Protein AF-A0A7I8W690-F1 (afdb_monomer)

Radius of gyration: 52.44 Å; Cα contacts (8 Å, |Δi|>4): 3; chains: 1; bounding box: 117×122×126 Å

pLDDT: mean 79.35, std 20.1, range [36.53, 98.38]

InterPro domains:
  IPR039889 Coiled-coil domain-containing protein 33 [PTHR21623] (64-320)

Solvent-accessible surface area (backbone atoms only — not comparable to full-atom values): 20028 Å² total; per-residue (Å²): 141,83,82,82,80,75,78,83,88,72,70,77,77,71,80,71,77,65,99,57,100,86,65,81,78,62,90,67,54,62,67,75,75,44,75,91,53,61,80,76,78,59,75,86,74,80,82,81,76,84,90,85,79,81,87,78,84,89,80,100,80,77,98,62,81,50,71,65,60,55,50,51,51,51,48,52,52,53,49,52,48,50,51,53,50,51,52,52,50,51,52,51,50,52,51,51,51,50,51,48,49,53,51,50,50,53,51,50,54,49,51,52,52,50,50,50,55,48,52,57,48,50,70,65,66,56,62,84,78,63,59,82,78,54,51,73,66,60,54,51,52,52,51,52,51,51,51,51,49,53,52,51,53,52,51,51,52,50,52,53,50,49,51,51,52,50,52,51,50,53,50,49,55,51,50,53,52,52,52,50,52,51,52,52,49,54,49,50,52,53,51,50,53,53,52,51,52,51,53,51,52,50,55,50,51,52,50,52,52,52,48,48,58,52,48,51,55,50,49,56,51,49,52,55,50,50,55,56,42,72,77,54,74,82,88,80,72,72,61,55,64,54,47,51,54,51,49,53,52,50,51,53,51,50,54,50,50,51,50,52,53,50,54,50,51,52,53,53,47,56,50,49,54,51,51,51,54,51,47,55,50,50,55,50,49,52,53,51,52,55,50,48,55,52,51,52,53,48,50,54,50,51,52,52,51,52,50,51,51,52,51,51,51,51,49,53,51,51,51,51,54,49,53,58,71,68,49,77,84,81,70,87,73,87,76,86,87,134

Sequence (338 aa):
MATMYYPPYRPQSEQLLNDNDDQLPSQDALEKVLPEYSYIFVDPIPRIKPPGSLLKDANPQANSSDPSDQVVLQYQLGELQRYREAVHRMANDIIALRQHITELQSVNSGLKLQLAQFKDASRLIHDSADLDGLTKEEMVERYAAIKRKVVSQSADMETYRENIRQLKNLLIDKDEDIQKLSRDTLNKDSQMRVLAKLRETQAKSERYKNAIEQQEKVIEKLEKVLQKSSTSKISSEKGNERYEALQAENQRLKDQLHNYQKDDKERGKNQKESDEERLRMYEKIDFYEERIKSLESQIITSAKDWGREKTEMNLKIQELKRKSKIRPVFSPHHRFEK

Secondary structure (DSSP, 8-state):
-----PPP---GGGGG--S-TT-PPPTTHHHHH-GGGTTSS-------PPS---------------HHHHHHHHHHHHHHHHHHHHHHHHHHHHHHHHHHHHHHHHHHHHHHHHHHHHHHHHHH---TTTTTT--HHHHHHHHHHHHHHHHHHHHHHHHHHHHHHHHHHHHHHHHHHHHHHHHHHHHHHHHHHHHHHHHHHHHHHHHHHHHHHHHHHHHHHHHHHHHHHHSS----SHHHHHHHHHHHHHHHHHHHHHHHHHHHHHHHHHHHHHHHHHHHHHHHHHHHHHHHHHHHHHHHHHHHHHHHHHHHHHHHHHHHHHHHHHS-----------

Structure (mmCIF, N/CA/C/O backbone):
data_AF-A0A7I8W690-F1
#
_entry.id   AF-A0A7I8W690-F1
#
loop_
_atom_site.group_PDB
_atom_site.id
_atom_site.type_symbol
_atom_site.label_atom_id
_atom_site.label_alt_id
_atom_site.label_comp_id
_atom_site.label_asym_id
_atom_site.label_entity_id
_atom_site.label_seq_id
_atom_site.pdbx_PDB_ins_code
_atom_site.Cartn_x
_atom_site.Cartn_y
_atom_site.Cartn_z
_atom_site.occupancy
_atom_site.B_iso_or_equiv
_atom_site.auth_seq_id
_atom_site.auth_comp_id
_atom_site.auth_asym_id
_atom_site.auth_atom_id
_atom_site.pdbx_PDB_model_num
ATOM 1 N N . MET A 1 1 ? 41.109 -75.802 -35.726 1.00 46.12 1 MET A N 1
ATOM 2 C CA . MET A 1 1 ? 40.522 -74.699 -34.940 1.00 46.12 1 MET A CA 1
ATOM 3 C C . MET A 1 1 ? 40.193 -73.577 -35.905 1.00 46.12 1 MET A C 1
ATOM 5 O O . MET A 1 1 ? 41.113 -72.958 -36.415 1.00 46.12 1 MET A O 1
ATOM 9 N N . ALA A 1 2 ? 38.915 -73.403 -36.238 1.00 42.72 2 ALA A N 1
ATOM 10 C CA . ALA A 1 2 ? 38.448 -72.329 -37.109 1.00 42.72 2 ALA A CA 1
ATOM 11 C C . ALA A 1 2 ? 37.678 -71.334 -36.237 1.00 42.72 2 ALA A C 1
ATOM 13 O O . ALA A 1 2 ? 36.619 -71.654 -35.701 1.00 42.72 2 ALA A O 1
ATOM 14 N N . THR A 1 3 ? 38.273 -70.169 -36.018 1.00 45.28 3 THR A N 1
ATOM 15 C CA . THR A 1 3 ? 37.677 -69.041 -35.309 1.00 45.28 3 THR A CA 1
ATOM 16 C C . THR A 1 3 ? 36.590 -68.431 -36.192 1.00 45.28 3 THR A C 1
ATOM 18 O O . THR A 1 3 ? 36.881 -67.870 -37.246 1.00 45.28 3 THR A O 1
ATOM 21 N N . MET A 1 4 ? 35.323 -68.564 -35.783 1.00 43.34 4 MET A N 1
ATOM 22 C CA . MET A 1 4 ? 34.218 -67.842 -36.414 1.00 43.34 4 MET A CA 1
ATOM 23 C C . MET A 1 4 ? 34.372 -66.348 -36.128 1.00 43.34 4 MET A C 1
ATOM 25 O O . MET A 1 4 ? 34.117 -65.881 -35.019 1.00 43.34 4 MET A O 1
ATOM 29 N N . TYR A 1 5 ? 34.814 -65.612 -37.144 1.00 44.72 5 TYR A N 1
ATOM 30 C CA . TYR A 1 5 ? 34.728 -64.160 -37.203 1.00 44.72 5 TYR A CA 1
ATOM 31 C C . TYR A 1 5 ? 33.245 -63.777 -37.297 1.00 44.72 5 TYR A C 1
ATOM 33 O O . TYR A 1 5 ? 32.625 -63.949 -38.346 1.00 44.72 5 TYR A O 1
ATOM 41 N N . TYR A 1 6 ? 32.662 -63.282 -36.206 1.00 48.81 6 TYR A N 1
ATOM 42 C CA . TYR A 1 6 ? 31.374 -62.596 -36.276 1.00 48.81 6 TYR A CA 1
ATOM 43 C C . TYR A 1 6 ? 31.599 -61.172 -36.807 1.00 48.81 6 TYR A C 1
ATOM 45 O O . TYR A 1 6 ? 32.460 -60.463 -36.276 1.00 48.81 6 TYR A O 1
ATOM 53 N N . PRO A 1 7 ? 30.860 -60.730 -37.839 1.00 55.00 7 PRO A N 1
ATOM 54 C CA . PRO A 1 7 ? 30.895 -59.341 -38.269 1.00 55.00 7 PRO A CA 1
ATOM 55 C C . PRO A 1 7 ? 30.237 -58.451 -37.198 1.00 55.00 7 PRO A C 1
ATOM 57 O O . PRO A 1 7 ? 29.285 -58.886 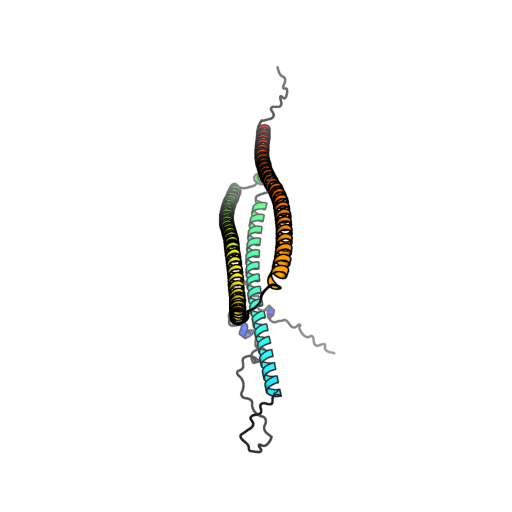-36.543 1.00 55.00 7 PRO A O 1
ATOM 60 N N . PRO A 1 8 ? 30.727 -57.217 -36.988 1.00 46.34 8 PRO A N 1
ATOM 61 C CA . PRO A 1 8 ? 30.177 -56.325 -35.976 1.00 46.34 8 PRO A CA 1
ATOM 62 C C . PRO A 1 8 ? 28.728 -55.952 -36.309 1.00 46.34 8 PRO A C 1
ATOM 64 O O . PRO A 1 8 ? 28.399 -55.607 -37.445 1.00 46.34 8 PRO A O 1
ATOM 67 N N . TYR A 1 9 ? 27.866 -56.021 -35.295 1.00 47.91 9 TYR A N 1
ATOM 68 C CA . TYR A 1 9 ? 26.460 -55.638 -35.376 1.00 47.91 9 TYR A CA 1
ATOM 69 C C . TYR A 1 9 ? 26.363 -54.130 -35.642 1.00 47.91 9 TYR A C 1
ATOM 71 O O . TYR A 1 9 ? 26.687 -53.317 -34.776 1.00 47.91 9 TYR A O 1
ATOM 79 N N . ARG A 1 10 ? 25.954 -53.753 -36.857 1.00 46.97 10 ARG A N 1
ATOM 80 C CA . ARG A 1 10 ? 25.685 -52.361 -37.233 1.00 46.97 10 ARG A CA 1
ATOM 81 C C . ARG A 1 10 ? 24.224 -52.050 -36.893 1.00 46.97 10 ARG A C 1
ATOM 83 O O . ARG A 1 10 ? 23.345 -52.682 -37.479 1.00 46.97 10 ARG A O 1
ATOM 90 N N . PRO A 1 11 ? 23.927 -51.123 -35.968 1.00 44.59 11 PRO A N 1
ATOM 91 C CA . PRO A 1 11 ? 22.548 -50.727 -35.723 1.00 44.59 11 PRO A CA 1
ATOM 92 C C . PRO A 1 11 ? 21.984 -50.077 -36.994 1.00 44.59 11 PRO A C 1
ATOM 94 O O . PRO A 1 11 ? 22.614 -49.207 -37.595 1.00 44.59 11 PRO A O 1
ATOM 97 N N . GLN A 1 12 ? 20.792 -50.502 -37.420 1.00 45.53 12 GLN A N 1
ATOM 98 C CA . GLN A 1 12 ? 20.108 -49.993 -38.621 1.00 45.53 12 GLN A CA 1
ATOM 99 C C . GLN A 1 12 ? 19.759 -48.492 -38.548 1.00 45.53 12 GLN A C 1
ATOM 101 O O . GLN A 1 12 ? 19.274 -47.923 -39.522 1.00 45.53 12 GLN A O 1
ATOM 106 N N . SER A 1 13 ? 20.051 -47.820 -37.431 1.00 45.81 13 SER A N 1
ATOM 107 C CA . SER A 1 13 ? 19.867 -46.380 -37.254 1.00 45.81 13 SER A CA 1
ATOM 108 C C . SER A 1 13 ? 20.763 -45.516 -38.150 1.00 45.81 13 SER A C 1
ATOM 110 O O . SER A 1 13 ? 20.481 -44.334 -38.304 1.00 45.81 13 SER A O 1
ATOM 112 N N . GLU A 1 14 ? 21.818 -46.065 -38.764 1.00 43.78 14 GLU A N 1
ATOM 113 C CA . GLU A 1 14 ? 22.689 -45.301 -39.676 1.00 43.78 14 GLU A CA 1
ATOM 114 C C . GLU A 1 14 ? 22.144 -45.151 -41.107 1.00 43.78 14 GLU A C 1
ATOM 116 O O . GLU A 1 14 ? 22.708 -44.391 -41.887 1.00 43.78 14 GLU A O 1
ATOM 121 N N . GLN A 1 15 ? 21.054 -45.830 -41.482 1.00 46.22 15 GLN A N 1
ATOM 122 C CA . GLN A 1 15 ? 20.498 -45.729 -42.844 1.00 46.22 15 GLN A CA 1
ATOM 123 C C . GLN A 1 15 ? 19.447 -44.620 -43.022 1.00 46.22 15 GLN A C 1
ATOM 125 O O . GLN A 1 15 ? 18.852 -44.518 -44.091 1.00 46.22 15 GLN A O 1
ATOM 130 N N . LEU A 1 16 ? 19.224 -43.776 -42.009 1.00 48.97 16 LEU A N 1
ATOM 131 C CA . LEU A 1 16 ? 18.257 -42.670 -42.072 1.00 48.97 16 LEU A CA 1
ATOM 132 C C . LEU A 1 16 ? 18.888 -41.276 -41.928 1.00 48.97 16 LEU A C 1
ATOM 134 O O . LEU A 1 16 ? 18.161 -40.309 -41.721 1.00 48.97 16 LEU A O 1
ATOM 138 N N . LEU A 1 17 ? 20.209 -41.142 -42.092 1.00 49.50 17 LEU A N 1
ATOM 139 C CA . LEU A 1 17 ? 20.801 -39.845 -42.434 1.00 49.50 17 LEU A CA 1
ATOM 140 C C . LEU A 1 17 ? 20.741 -39.679 -43.956 1.00 49.50 17 LEU A C 1
ATOM 142 O O . LEU A 1 17 ? 21.686 -39.986 -44.676 1.00 49.50 17 LEU A O 1
ATOM 146 N N . ASN A 1 18 ? 19.579 -39.250 -44.443 1.00 46.66 18 ASN A N 1
ATOM 147 C CA . ASN A 1 18 ? 19.501 -38.579 -45.733 1.00 46.66 18 ASN A CA 1
ATOM 148 C C . ASN A 1 18 ? 19.818 -37.101 -45.486 1.00 46.66 18 ASN A C 1
ATOM 150 O O . ASN A 1 18 ? 19.196 -36.490 -44.620 1.00 46.66 18 ASN A O 1
ATOM 154 N N . ASP A 1 19 ? 20.752 -36.554 -46.262 1.00 48.56 19 ASP A N 1
ATOM 155 C CA . ASP A 1 19 ? 21.320 -35.197 -46.181 1.00 48.56 19 ASP A CA 1
ATOM 156 C C . ASP A 1 19 ? 20.328 -34.050 -46.507 1.00 48.56 19 ASP A C 1
ATOM 158 O O . ASP A 1 19 ? 20.661 -33.108 -47.220 1.00 48.56 19 ASP A O 1
ATOM 162 N N . ASN A 1 20 ? 19.088 -34.103 -46.016 1.00 50.00 20 ASN A N 1
ATOM 163 C CA . ASN A 1 20 ? 18.110 -33.025 -46.161 1.00 50.00 20 ASN A CA 1
ATOM 164 C C . ASN A 1 20 ? 17.420 -32.767 -44.813 1.00 50.00 20 ASN A C 1
ATOM 166 O O . ASN A 1 20 ? 16.394 -33.370 -44.504 1.00 50.00 20 ASN A O 1
ATOM 170 N N . ASP A 1 21 ? 17.983 -31.845 -44.033 1.00 52.09 21 ASP A N 1
ATOM 171 C CA . ASP A 1 21 ? 17.584 -31.505 -42.656 1.00 52.09 21 ASP A CA 1
ATOM 172 C C . ASP A 1 21 ? 16.202 -30.814 -42.507 1.00 52.09 21 ASP A C 1
ATOM 174 O O . ASP A 1 21 ? 15.837 -30.415 -41.404 1.00 52.09 21 ASP A O 1
ATOM 178 N N . ASP A 1 22 ? 15.396 -30.700 -43.572 1.00 55.25 22 ASP A N 1
ATOM 179 C CA . ASP A 1 22 ? 14.152 -29.903 -43.580 1.00 55.25 22 ASP A CA 1
ATOM 180 C C . ASP A 1 22 ? 12.849 -30.700 -43.810 1.00 55.25 22 ASP A C 1
ATOM 182 O O . ASP A 1 22 ? 11.792 -30.109 -44.047 1.00 55.25 22 ASP A O 1
ATOM 186 N N . GLN A 1 23 ? 12.854 -32.035 -43.714 1.00 61.03 23 GLN A N 1
ATOM 187 C CA . GLN A 1 23 ? 11.607 -32.817 -43.777 1.00 61.03 23 GLN A CA 1
ATOM 188 C C . GLN A 1 23 ? 11.441 -33.774 -42.593 1.00 61.03 23 GLN A C 1
ATOM 190 O O . GLN A 1 23 ? 12.244 -34.675 -42.364 1.00 61.03 23 GLN A O 1
ATOM 195 N N . LEU A 1 24 ? 10.339 -33.586 -41.855 1.00 58.56 24 LEU A N 1
ATOM 196 C CA . LEU A 1 24 ? 9.857 -34.536 -40.853 1.00 58.56 24 LEU A CA 1
ATOM 197 C C . LEU A 1 24 ? 9.620 -35.911 -41.511 1.00 58.56 24 LEU A C 1
ATOM 199 O O . LEU A 1 24 ? 9.109 -35.961 -42.634 1.00 58.56 24 LEU A O 1
ATOM 203 N N . PRO A 1 25 ? 9.929 -37.028 -40.826 1.00 59.12 25 PRO A N 1
ATOM 204 C CA . PRO A 1 25 ? 9.616 -38.362 -41.326 1.00 59.12 25 PRO A CA 1
ATOM 205 C C . PRO A 1 25 ? 8.122 -38.492 -41.656 1.00 59.12 25 PRO A C 1
ATOM 207 O O . PRO A 1 25 ? 7.276 -37.962 -40.932 1.00 59.12 25 PRO A O 1
ATOM 210 N N . SER A 1 26 ? 7.794 -39.219 -42.731 1.00 68.00 26 SER A N 1
ATOM 211 C CA . SER A 1 26 ? 6.406 -39.554 -43.086 1.00 68.00 26 SER A CA 1
ATOM 212 C C . SER A 1 26 ? 5.662 -40.143 -41.878 1.00 68.00 26 SER A C 1
ATOM 214 O O . SER A 1 26 ? 6.262 -40.878 -41.094 1.00 68.00 26 SER A O 1
ATOM 216 N N . GLN A 1 27 ? 4.356 -39.868 -41.738 1.00 56.50 27 GLN A N 1
ATOM 217 C CA . GLN A 1 27 ? 3.514 -40.393 -40.643 1.00 56.50 27 GLN A CA 1
ATOM 218 C C . GLN A 1 27 ? 3.551 -41.933 -40.533 1.00 56.50 27 GLN A C 1
ATOM 220 O O . GLN A 1 27 ? 3.283 -42.482 -39.470 1.00 56.50 27 GLN A O 1
ATOM 225 N N . ASP A 1 28 ? 3.964 -42.601 -41.608 1.00 58.75 28 ASP A N 1
ATOM 226 C CA . ASP A 1 28 ? 4.115 -44.051 -41.749 1.00 58.75 28 ASP A CA 1
ATOM 227 C C . ASP A 1 28 ? 5.477 -44.602 -41.252 1.00 58.75 28 ASP A C 1
ATOM 229 O O . ASP A 1 28 ? 5.728 -45.805 -41.219 1.00 58.75 28 ASP A O 1
ATOM 233 N N . ALA A 1 29 ? 6.415 -43.729 -40.861 1.00 62.84 29 ALA A N 1
ATOM 234 C CA . ALA A 1 29 ? 7.756 -44.135 -40.425 1.00 62.84 29 ALA A CA 1
ATOM 235 C C . ALA A 1 29 ? 7.755 -44.842 -39.057 1.00 62.84 29 ALA A C 1
ATOM 237 O O . ALA A 1 29 ? 8.626 -45.668 -38.792 1.00 62.84 29 ALA A O 1
ATOM 238 N N . LEU A 1 30 ? 6.764 -44.557 -38.206 1.00 55.41 30 LEU A N 1
ATOM 239 C CA . LE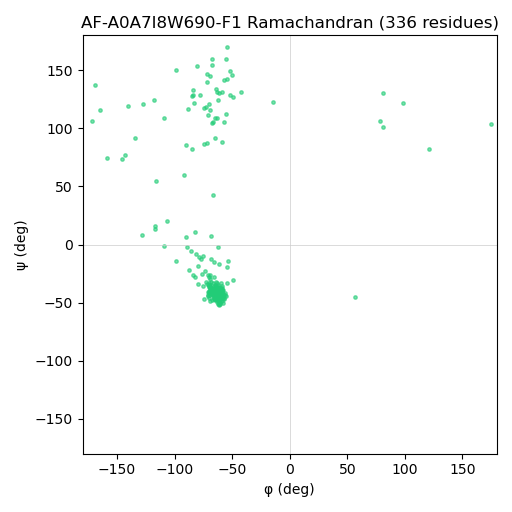U A 1 30 ? 6.588 -45.205 -36.901 1.00 55.41 30 LEU A CA 1
ATOM 240 C C . LEU A 1 30 ? 6.183 -46.681 -37.026 1.00 55.41 30 LEU A C 1
ATOM 242 O O . LEU A 1 30 ? 6.604 -47.493 -36.204 1.00 55.41 30 LEU A O 1
ATOM 246 N N . GLU A 1 31 ? 5.433 -47.044 -38.070 1.00 57.75 31 GLU A N 1
ATOM 247 C CA . GLU A 1 31 ? 4.967 -48.420 -38.285 1.00 57.75 31 GLU A CA 1
ATOM 248 C C . GLU A 1 31 ? 6.127 -49.364 -38.653 1.00 57.75 31 GLU A C 1
ATOM 250 O O . GLU A 1 31 ? 6.148 -50.531 -38.267 1.00 57.75 31 GLU A O 1
ATOM 255 N N . LYS A 1 32 ? 7.171 -48.833 -39.304 1.00 59.91 32 LYS A N 1
ATOM 256 C CA . LYS A 1 32 ? 8.364 -49.597 -39.715 1.00 59.91 32 LYS A CA 1
ATOM 257 C C . LYS A 1 32 ? 9.373 -49.836 -38.590 1.00 59.91 32 LYS A C 1
ATOM 259 O O . LYS A 1 32 ? 10.214 -50.721 -38.719 1.00 59.91 32 LYS A O 1
ATOM 264 N N . VAL A 1 33 ? 9.305 -49.066 -37.502 1.00 58.59 33 VAL A N 1
ATOM 265 C CA . VAL A 1 33 ? 10.259 -49.143 -36.376 1.00 58.59 33 VAL A CA 1
ATOM 266 C C . VAL A 1 33 ? 9.707 -49.974 -35.211 1.00 58.59 33 VAL A C 1
ATOM 268 O O . VAL A 1 33 ? 10.471 -50.413 -34.355 1.00 58.59 33 VAL A O 1
ATOM 271 N N . LEU A 1 34 ? 8.402 -50.267 -35.194 1.00 58.44 34 LEU A N 1
ATOM 272 C CA . LEU A 1 34 ? 7.744 -50.998 -34.105 1.00 58.44 34 LEU A CA 1
ATOM 273 C C . LEU A 1 34 ? 7.139 -52.365 -34.509 1.00 58.44 34 LEU A C 1
ATOM 275 O O . LEU A 1 34 ? 5.980 -52.625 -34.183 1.00 58.44 34 LEU A O 1
ATOM 279 N N . PRO A 1 35 ? 7.892 -53.312 -35.113 1.00 56.78 35 PRO A N 1
ATOM 280 C CA . PRO A 1 35 ? 7.444 -54.709 -35.169 1.00 56.78 35 PRO A CA 1
ATOM 281 C C . PRO A 1 35 ? 7.231 -55.300 -33.762 1.00 56.78 35 PRO A C 1
ATOM 283 O O . PRO A 1 35 ? 6.285 -56.056 -33.529 1.00 56.78 35 PRO A O 1
ATOM 286 N N . GLU A 1 36 ? 8.070 -54.894 -32.801 1.00 51.41 36 GLU A N 1
ATOM 287 C CA . GLU A 1 36 ? 8.116 -55.441 -31.440 1.00 51.41 36 GLU A CA 1
ATOM 288 C C . GLU A 1 36 ? 7.075 -54.860 -30.472 1.00 51.41 36 GLU A C 1
ATOM 290 O O . GLU A 1 36 ? 7.174 -55.102 -29.286 1.00 51.41 36 GLU A O 1
ATOM 295 N N . TYR A 1 37 ? 6.073 -54.099 -30.915 1.00 50.97 37 TYR A N 1
ATOM 296 C CA . TYR A 1 37 ? 5.013 -53.595 -30.015 1.00 50.97 37 TYR A CA 1
ATOM 297 C C . TYR A 1 37 ? 3.594 -53.901 -30.514 1.00 50.97 37 TYR A C 1
ATOM 299 O O . TYR A 1 37 ? 2.601 -53.493 -29.907 1.00 50.97 37 TYR A O 1
ATOM 307 N N . SER A 1 38 ? 3.491 -54.702 -31.576 1.00 51.91 38 SER A N 1
ATOM 308 C CA . SER A 1 38 ? 2.232 -55.173 -32.167 1.00 51.91 38 SER A CA 1
ATOM 309 C C . SER A 1 38 ? 1.370 -56.018 -31.214 1.00 51.91 38 SER A C 1
ATOM 311 O O . SER A 1 38 ? 0.168 -56.140 -31.427 1.00 51.91 38 SER A O 1
ATOM 313 N N . TYR A 1 39 ? 1.933 -56.536 -30.119 1.00 55.88 39 TYR A N 1
ATOM 314 C CA . TYR A 1 39 ? 1.200 -57.276 -29.085 1.00 55.88 39 TYR A CA 1
ATOM 315 C C . TYR A 1 39 ? 0.416 -56.393 -28.098 1.00 55.88 39 TYR A C 1
ATOM 317 O O . TYR A 1 39 ? -0.381 -56.922 -27.327 1.00 55.88 39 TYR A O 1
ATOM 325 N N . ILE A 1 40 ? 0.621 -55.069 -28.090 1.00 53.25 40 ILE A N 1
ATOM 326 C CA . ILE A 1 40 ? -0.062 -54.159 -27.147 1.00 53.25 40 ILE A CA 1
ATOM 327 C C . ILE A 1 40 ? -1.455 -53.746 -27.649 1.00 53.25 40 ILE A C 1
ATOM 329 O O . ILE A 1 40 ? -2.335 -53.457 -26.843 1.00 53.25 40 ILE A O 1
ATOM 333 N N . PHE A 1 41 ? -1.679 -53.762 -28.966 1.00 48.72 41 PHE A N 1
ATOM 334 C CA . PHE A 1 41 ? -2.921 -53.291 -29.596 1.00 48.72 41 PHE A CA 1
ATOM 335 C C . PHE A 1 41 ? -3.820 -54.420 -30.120 1.00 48.72 41 PHE A C 1
ATOM 337 O O . PHE A 1 41 ? -4.680 -54.186 -30.965 1.00 48.72 41 PHE A O 1
ATOM 344 N N . VAL A 1 42 ? -3.639 -55.647 -29.628 1.00 44.38 42 VAL A N 1
ATOM 345 C CA . VAL A 1 42 ? -4.530 -56.766 -29.958 1.00 44.38 42 VAL A CA 1
ATOM 346 C C . VAL A 1 42 ? -5.751 -56.712 -29.040 1.00 44.38 42 VAL A C 1
ATOM 348 O O . VAL A 1 42 ? -5.614 -56.761 -27.816 1.00 44.38 42 VAL A O 1
ATOM 351 N N . ASP A 1 43 ? -6.944 -56.622 -29.631 1.00 42.09 43 ASP A N 1
ATOM 352 C CA . ASP A 1 43 ? -8.219 -56.746 -28.920 1.00 42.09 43 ASP A CA 1
ATOM 353 C C . ASP A 1 43 ? -8.262 -58.029 -28.060 1.00 42.09 43 ASP A C 1
ATOM 355 O O . ASP A 1 43 ? -7.648 -59.040 -28.423 1.00 42.09 43 ASP A O 1
ATOM 359 N N . PRO A 1 44 ? -8.987 -58.050 -26.922 1.00 43.22 44 PRO A N 1
ATOM 360 C CA . PRO A 1 44 ? -8.935 -59.172 -25.993 1.00 43.22 44 PRO A CA 1
ATOM 361 C C . PRO A 1 44 ? -9.460 -60.454 -26.650 1.00 43.22 44 PRO A C 1
ATOM 363 O O . PRO A 1 44 ? -10.662 -60.623 -26.859 1.00 43.22 44 PRO A O 1
ATOM 366 N N . ILE A 1 45 ? -8.556 -61.390 -26.939 1.00 41.69 45 ILE A N 1
ATOM 367 C CA . ILE A 1 45 ? -8.897 -62.736 -27.407 1.00 41.69 45 ILE A CA 1
ATOM 368 C C . ILE A 1 45 ? -9.778 -63.415 -26.336 1.00 41.69 45 ILE A C 1
ATOM 370 O O . ILE A 1 45 ? -9.418 -63.408 -25.151 1.00 41.69 45 ILE A O 1
ATOM 374 N N . PRO A 1 46 ? -10.923 -64.027 -26.697 1.00 43.94 46 PRO A N 1
ATOM 375 C CA . PRO A 1 46 ? -11.756 -64.744 -25.741 1.00 43.94 46 PRO A CA 1
ATOM 376 C C . PRO A 1 46 ? -10.979 -65.929 -25.154 1.00 43.94 46 PRO A C 1
ATOM 378 O O . PRO A 1 46 ? -10.465 -66.783 -25.875 1.00 43.94 46 PRO A O 1
ATOM 381 N N . ARG A 1 47 ? -10.887 -65.969 -23.818 1.00 43.41 47 ARG A N 1
ATOM 382 C CA . ARG A 1 47 ? -10.170 -67.006 -23.061 1.00 43.41 47 ARG A CA 1
ATOM 383 C C . ARG A 1 47 ? -10.688 -68.399 -23.433 1.00 43.41 47 ARG A C 1
ATOM 385 O O . ARG A 1 47 ? -11.805 -68.768 -23.069 1.00 43.41 47 ARG A O 1
ATOM 392 N N . ILE A 1 48 ? -9.849 -69.193 -24.089 1.00 42.53 48 ILE A N 1
ATOM 393 C CA . ILE A 1 48 ? -10.042 -70.638 -24.222 1.00 42.53 48 ILE A CA 1
ATOM 394 C C . ILE A 1 48 ? -9.821 -71.250 -22.831 1.00 42.53 48 ILE A C 1
ATOM 396 O O . ILE A 1 48 ? -8.737 -71.143 -22.259 1.00 42.53 48 ILE A O 1
ATOM 400 N N . LYS A 1 49 ? -10.871 -71.846 -22.255 1.00 46.38 49 LYS A N 1
ATOM 401 C CA . LYS A 1 49 ? -10.791 -72.615 -21.002 1.00 46.38 49 LYS A CA 1
ATOM 402 C C . LYS A 1 49 ? -10.071 -73.952 -21.252 1.00 46.38 49 LYS A C 1
ATOM 404 O O . LYS A 1 49 ? -10.365 -74.590 -22.263 1.00 46.38 49 LYS A O 1
ATOM 409 N N . PRO A 1 50 ? -9.202 -74.425 -20.339 1.00 38.34 50 PRO A N 1
ATOM 410 C CA . PRO A 1 50 ? -8.680 -75.786 -20.400 1.00 38.34 50 PRO A CA 1
ATOM 411 C C . PRO A 1 50 ? -9.780 -76.805 -20.030 1.00 38.34 50 PRO A C 1
ATOM 413 O O . PRO A 1 50 ? -10.647 -76.495 -19.205 1.00 38.34 50 PRO A O 1
ATOM 416 N N . PRO A 1 51 ? -9.780 -78.015 -20.620 1.00 41.44 51 PRO A N 1
ATOM 417 C CA . PRO A 1 51 ? -10.791 -79.024 -20.351 1.00 41.44 51 PRO A CA 1
ATOM 418 C C . PRO A 1 51 ? -10.419 -79.836 -19.106 1.00 41.44 51 PRO A C 1
ATOM 420 O O . PRO A 1 51 ? -9.331 -80.398 -19.023 1.00 41.44 51 PRO A O 1
ATOM 423 N N . GLY A 1 52 ? -11.357 -79.940 -18.164 1.00 40.47 52 GLY A N 1
ATOM 424 C CA . GLY A 1 52 ? -11.313 -80.945 -17.103 1.00 40.47 52 GLY A CA 1
ATOM 425 C C . GLY A 1 52 ? -11.296 -80.384 -15.686 1.00 40.47 52 GLY A C 1
ATOM 426 O O . GLY A 1 52 ? -10.258 -80.352 -15.043 1.00 40.47 52 GLY A O 1
ATOM 427 N N . SER A 1 53 ? -12.467 -80.032 -15.160 1.00 36.53 53 SER A N 1
ATOM 428 C CA . SER A 1 53 ? -12.937 -80.636 -13.910 1.00 36.53 53 SER A CA 1
ATOM 429 C C . SER A 1 53 ? -14.427 -80.348 -13.743 1.00 36.53 53 SER A C 1
ATOM 431 O O . SER A 1 53 ? -14.870 -79.205 -13.705 1.00 36.53 53 SER A O 1
ATOM 433 N N . LEU A 1 54 ? -15.162 -81.451 -13.762 1.00 39.44 54 LEU A N 1
ATOM 434 C CA . LEU A 1 54 ? -16.568 -81.694 -13.468 1.00 39.44 54 LEU A CA 1
ATOM 435 C C . LEU A 1 54 ? -17.328 -80.573 -12.736 1.00 39.44 54 LEU A C 1
ATOM 437 O O . LEU A 1 54 ? -17.042 -80.233 -11.589 1.00 39.44 54 LEU A O 1
ATOM 441 N N . LEU A 1 55 ? -18.401 -80.121 -13.390 1.00 41.56 55 LEU A N 1
ATOM 442 C CA . LEU A 1 55 ? -19.597 -79.614 -12.727 1.00 41.56 55 LEU A CA 1
ATOM 443 C C . LEU A 1 55 ? -20.082 -80.648 -11.701 1.00 41.56 55 LEU A C 1
ATOM 445 O O . LEU A 1 55 ? -20.306 -81.813 -12.039 1.00 41.56 55 LEU A O 1
ATOM 449 N N . LYS A 1 56 ? -20.295 -80.197 -10.467 1.00 43.62 56 LYS A N 1
ATOM 450 C CA . LYS A 1 56 ? -21.351 -80.737 -9.617 1.00 43.62 56 LYS A CA 1
ATOM 451 C C . LYS A 1 56 ? -22.308 -79.593 -9.317 1.00 43.62 56 LYS A C 1
ATOM 453 O O . LYS A 1 56 ? -21.890 -78.515 -8.902 1.00 43.62 56 LYS A O 1
ATOM 458 N N . ASP A 1 57 ? -23.561 -79.852 -9.646 1.00 41.69 57 ASP A N 1
ATOM 459 C CA . ASP A 1 57 ? -24.659 -78.907 -9.719 1.00 41.69 57 ASP A CA 1
ATOM 460 C C . ASP A 1 57 ? -25.103 -78.317 -8.371 1.00 41.69 57 ASP A C 1
ATOM 462 O O . ASP A 1 57 ? -24.956 -78.930 -7.315 1.00 41.69 57 ASP A O 1
ATOM 466 N N . ALA A 1 58 ? -25.785 -77.175 -8.520 1.00 38.28 58 ALA A N 1
ATOM 467 C CA . ALA A 1 58 ? -26.867 -76.633 -7.694 1.00 38.28 58 ALA A CA 1
ATOM 468 C C . ALA A 1 58 ? -26.513 -75.889 -6.390 1.00 38.28 58 ALA A C 1
ATOM 470 O O . ALA A 1 58 ? -26.373 -76.491 -5.333 1.00 38.28 58 ALA A O 1
ATOM 471 N N . ASN A 1 59 ? -26.546 -74.547 -6.448 1.00 36.69 59 ASN A N 1
ATOM 472 C CA . ASN A 1 59 ? -27.616 -73.743 -5.821 1.00 36.69 59 ASN A CA 1
ATOM 473 C C . ASN A 1 59 ? -27.537 -72.261 -6.284 1.00 36.69 59 ASN A C 1
ATOM 475 O O . ASN A 1 59 ? -26.436 -71.708 -6.323 1.00 36.69 59 ASN A O 1
ATOM 479 N N . PRO A 1 60 ? -28.653 -71.575 -6.605 1.00 55.34 60 PRO A N 1
ATOM 480 C CA . PRO A 1 60 ? -28.657 -70.155 -6.931 1.00 55.34 60 PRO A CA 1
ATOM 481 C C . PRO A 1 60 ? -28.859 -69.341 -5.652 1.00 55.34 60 PRO A C 1
ATOM 483 O O . PRO A 1 60 ? -29.987 -69.015 -5.312 1.00 55.34 60 PRO A O 1
ATOM 486 N N . GLN A 1 61 ? -27.780 -69.051 -4.925 1.00 46.41 61 GLN A N 1
ATOM 487 C CA . GLN A 1 61 ? -27.677 -67.957 -3.945 1.00 46.41 61 GLN A CA 1
ATOM 488 C C . GLN A 1 61 ? -26.323 -68.054 -3.236 1.00 46.41 61 GLN A C 1
ATOM 490 O O . GLN A 1 61 ? -26.130 -68.876 -2.347 1.00 46.41 61 GLN A O 1
ATOM 495 N N . ALA A 1 62 ? -25.392 -67.184 -3.616 1.00 40.81 62 ALA A N 1
ATOM 496 C CA . ALA A 1 62 ? -24.230 -66.849 -2.803 1.00 40.81 62 ALA A CA 1
ATOM 497 C C . ALA A 1 62 ? -23.901 -65.372 -3.037 1.00 40.81 62 ALA A C 1
ATOM 499 O O . ALA A 1 62 ? -22.960 -65.004 -3.735 1.00 40.81 62 ALA A O 1
ATOM 500 N N . ASN A 1 63 ? -24.741 -64.514 -2.456 1.00 54.00 63 ASN A N 1
ATOM 501 C CA . ASN A 1 63 ? -24.293 -63.219 -1.966 1.00 54.00 63 ASN A CA 1
ATOM 502 C C . ASN A 1 63 ? -23.202 -63.483 -0.922 1.00 54.00 63 ASN A C 1
ATOM 504 O O . ASN A 1 63 ? -23.487 -63.623 0.263 1.00 54.00 63 ASN A O 1
ATOM 508 N N . SER A 1 64 ? -21.964 -63.592 -1.375 1.00 49.22 64 SER A N 1
ATOM 509 C CA . SER A 1 64 ? -20.780 -63.462 -0.536 1.00 49.22 64 SER A CA 1
ATOM 510 C C . SER A 1 64 ? -19.613 -63.123 -1.451 1.00 49.22 64 SER A C 1
ATOM 512 O O . SER A 1 64 ? -18.779 -63.969 -1.759 1.00 49.22 64 SER A O 1
ATOM 514 N N . SER A 1 65 ? -19.570 -61.876 -1.927 1.00 56.12 65 SER A N 1
ATOM 515 C CA . SER A 1 65 ? -18.274 -61.267 -2.209 1.00 56.12 65 SER A CA 1
ATOM 516 C C . SER A 1 65 ? -17.500 -61.333 -0.896 1.00 56.12 65 SER A C 1
ATOM 518 O O . SER A 1 65 ? -17.871 -60.639 0.055 1.00 56.12 65 SER A O 1
ATOM 520 N N . ASP A 1 66 ? -16.525 -62.239 -0.811 1.00 59.50 66 ASP A N 1
ATOM 521 C CA . ASP A 1 66 ? -15.622 -62.339 0.330 1.00 59.50 66 ASP A CA 1
ATOM 522 C C . ASP A 1 66 ? -15.094 -60.918 0.607 1.00 59.50 66 ASP A C 1
ATOM 524 O O . ASP A 1 66 ? -14.643 -60.252 -0.337 1.00 59.50 66 ASP A O 1
ATOM 528 N N . PRO A 1 67 ? -15.200 -60.390 1.841 1.00 62.00 67 PRO A N 1
ATOM 529 C CA . PRO A 1 67 ? -14.677 -59.067 2.174 1.00 62.00 67 PRO A CA 1
ATOM 530 C C . PRO A 1 67 ? -13.232 -58.888 1.695 1.00 62.00 67 PRO A C 1
ATOM 532 O O . PRO A 1 67 ? -12.837 -57.792 1.306 1.00 62.00 67 PRO A O 1
ATOM 535 N N . SER A 1 68 ? -12.473 -59.985 1.648 1.00 68.69 68 SER A N 1
ATOM 536 C CA . SER A 1 68 ? -11.102 -60.049 1.150 1.00 68.69 68 SER A CA 1
ATOM 537 C C . SER A 1 68 ? -10.993 -59.721 -0.346 1.00 68.69 68 SER A C 1
ATOM 539 O O . SER A 1 68 ? -10.178 -58.883 -0.724 1.00 68.69 68 SER A O 1
ATOM 541 N N . ASP A 1 69 ? -11.849 -60.291 -1.199 1.00 69.81 69 ASP A N 1
ATOM 542 C CA . ASP A 1 69 ? -11.845 -60.043 -2.651 1.00 69.81 69 ASP A CA 1
ATOM 543 C C . ASP A 1 69 ? -12.294 -58.615 -2.984 1.00 69.81 69 ASP A C 1
ATOM 545 O O . ASP A 1 69 ? -11.776 -57.977 -3.904 1.00 69.81 69 ASP A O 1
ATOM 549 N N . GLN A 1 70 ? -13.231 -58.077 -2.200 1.00 74.44 70 GLN A N 1
ATOM 550 C CA . GLN A 1 70 ? -13.706 -56.704 -2.357 1.00 74.44 70 GLN A CA 1
ATOM 551 C C . GLN A 1 70 ? -12.633 -55.683 -1.940 1.00 74.44 70 GLN A C 1
ATOM 553 O O . GLN A 1 70 ? -12.482 -54.647 -2.589 1.00 74.44 70 GLN A O 1
ATOM 558 N N . VAL A 1 71 ? -11.845 -55.998 -0.906 1.00 77.94 71 VAL A N 1
ATOM 559 C CA . VAL A 1 71 ? -10.686 -55.201 -0.469 1.00 77.94 71 VAL A CA 1
ATOM 560 C C . VAL A 1 71 ? -9.544 -55.273 -1.485 1.00 77.94 71 VAL A C 1
ATOM 562 O O . VAL A 1 71 ? -8.960 -54.239 -1.806 1.00 77.94 71 VAL A O 1
ATOM 565 N N . VAL A 1 72 ? -9.255 -56.451 -2.047 1.00 82.19 72 VAL A N 1
ATOM 566 C CA . VAL A 1 72 ? -8.239 -56.613 -3.103 1.00 82.19 72 VAL A CA 1
ATOM 567 C C . VAL A 1 72 ? -8.631 -55.835 -4.359 1.00 82.19 72 VAL A C 1
ATOM 569 O O . VAL A 1 72 ? -7.802 -55.117 -4.915 1.00 82.19 72 VAL A O 1
ATOM 572 N N . LEU A 1 73 ? -9.899 -55.897 -4.774 1.00 84.88 73 LEU A N 1
ATOM 573 C CA . LEU A 1 73 ? -10.388 -55.145 -5.928 1.00 84.88 73 LEU A CA 1
ATOM 574 C C . LEU A 1 73 ? -10.332 -53.627 -5.687 1.00 84.88 73 LEU A C 1
ATOM 576 O O . LEU A 1 73 ? -9.911 -52.884 -6.572 1.00 84.88 73 LEU A O 1
ATOM 580 N N . GLN A 1 74 ? -10.697 -53.157 -4.488 1.00 83.50 74 GLN A N 1
ATOM 581 C CA . GLN A 1 74 ? -10.558 -51.744 -4.113 1.00 83.50 74 GLN A CA 1
ATOM 582 C C . GLN A 1 74 ? -9.095 -51.287 -4.093 1.00 83.50 74 GLN A C 1
ATOM 584 O O . GLN A 1 74 ? -8.797 -50.183 -4.549 1.00 83.50 74 GLN A O 1
ATOM 589 N N . TYR A 1 75 ? -8.180 -52.131 -3.610 1.00 89.06 75 TYR A N 1
ATOM 590 C CA . TYR A 1 75 ? -6.748 -51.849 -3.632 1.00 89.06 75 TYR A CA 1
ATOM 591 C C . TYR A 1 75 ? -6.225 -51.735 -5.068 1.00 89.06 75 TYR A C 1
ATOM 593 O O . TYR A 1 75 ? -5.595 -50.736 -5.404 1.00 89.06 75 TYR A O 1
ATOM 601 N N . GLN A 1 76 ? -6.566 -52.691 -5.938 1.00 89.50 76 GLN A N 1
ATOM 602 C CA . GLN A 1 76 ? -6.179 -52.681 -7.353 1.00 89.50 76 GLN A CA 1
ATOM 603 C C . GLN A 1 76 ? -6.751 -51.469 -8.105 1.00 89.50 76 GLN A C 1
ATOM 605 O O . GLN A 1 76 ? -6.040 -50.830 -8.875 1.00 89.50 76 GLN A O 1
ATOM 610 N N . LEU A 1 77 ? -8.009 -51.092 -7.851 1.00 88.94 77 LEU A N 1
ATOM 611 C CA . LEU A 1 77 ? -8.612 -49.864 -8.389 1.00 88.94 77 LEU A CA 1
ATOM 612 C C . LEU A 1 77 ? -7.881 -48.606 -7.902 1.00 88.94 77 LEU A C 1
ATOM 614 O O . LEU A 1 77 ? -7.619 -47.700 -8.694 1.00 88.94 77 LEU A O 1
ATOM 618 N N . GLY A 1 78 ? -7.522 -48.555 -6.618 1.00 91.25 78 GLY A N 1
ATOM 619 C CA . GLY A 1 78 ? -6.748 -47.457 -6.044 1.00 91.25 78 GLY A CA 1
ATOM 620 C C . GLY A 1 78 ? -5.332 -47.364 -6.616 1.00 91.25 78 GLY A C 1
ATOM 621 O O . GLY A 1 78 ? -4.825 -46.265 -6.836 1.00 91.25 78 GLY A O 1
ATOM 622 N N . GLU A 1 79 ? -4.697 -48.498 -6.896 1.00 93.19 79 GLU A N 1
ATOM 623 C CA . GLU A 1 79 ? -3.371 -48.566 -7.506 1.00 93.19 79 GLU A CA 1
ATOM 624 C C . GLU A 1 79 ? -3.406 -48.138 -8.982 1.00 93.19 79 GLU A C 1
ATOM 626 O O . GLU A 1 79 ? -2.613 -47.293 -9.399 1.00 93.19 79 GLU A O 1
ATOM 631 N N . LEU A 1 80 ? -4.401 -48.598 -9.749 1.00 94.56 80 LEU A N 1
ATOM 632 C CA . LEU A 1 80 ? -4.654 -48.136 -11.119 1.00 94.56 80 LEU A CA 1
ATOM 633 C C . LEU A 1 80 ? -4.911 -46.629 -11.181 1.00 94.56 80 LEU A C 1
ATOM 635 O O . LEU A 1 80 ? -4.411 -45.951 -12.080 1.00 94.56 80 LEU A O 1
ATOM 639 N N . GLN A 1 81 ? -5.649 -46.089 -10.212 1.00 93.62 81 GLN A N 1
ATOM 640 C CA . GLN A 1 81 ? -5.893 -44.656 -10.117 1.00 93.62 81 GLN A CA 1
ATOM 641 C C . GLN A 1 81 ? -4.593 -43.882 -9.850 1.00 93.62 81 GLN A C 1
ATOM 643 O O . GLN A 1 81 ? -4.332 -42.881 -10.517 1.00 93.62 81 GLN A O 1
ATOM 648 N N . ARG A 1 82 ? -3.725 -44.381 -8.960 1.00 95.06 82 ARG A N 1
ATOM 649 C CA . ARG A 1 82 ? -2.392 -43.799 -8.713 1.00 95.06 82 ARG A CA 1
ATOM 650 C C . ARG A 1 82 ? -1.507 -43.844 -9.956 1.00 95.06 82 ARG A C 1
ATOM 652 O O . ARG A 1 82 ? -0.833 -42.858 -10.247 1.00 95.06 82 ARG A O 1
ATOM 659 N N . TYR A 1 83 ? -1.525 -44.941 -10.715 1.00 97.56 83 TYR A N 1
ATOM 660 C CA . TYR A 1 83 ? -0.788 -45.030 -11.979 1.00 97.56 83 TYR A CA 1
ATOM 661 C C . TYR A 1 83 ? -1.331 -44.063 -13.028 1.00 97.56 83 TYR A C 1
ATOM 663 O O . TYR A 1 83 ? -0.553 -43.367 -13.677 1.00 97.56 83 TYR A O 1
ATOM 671 N N . ARG A 1 84 ? -2.654 -43.949 -13.160 1.00 96.44 84 ARG A N 1
ATOM 672 C CA . ARG A 1 84 ? -3.286 -42.981 -14.060 1.00 96.44 84 ARG A CA 1
ATOM 673 C C . ARG A 1 84 ? -2.903 -41.547 -13.694 1.00 96.44 84 ARG A C 1
ATOM 675 O O . ARG A 1 84 ? -2.553 -40.762 -14.571 1.00 96.44 84 ARG A O 1
ATOM 682 N N . GLU A 1 85 ? -2.915 -41.212 -12.409 1.00 96.44 85 GLU A N 1
ATOM 683 C CA . GLU A 1 85 ? -2.474 -39.909 -11.908 1.00 96.44 85 GLU A CA 1
ATOM 684 C C . GLU A 1 85 ? -0.982 -39.660 -12.160 1.00 96.44 85 GLU A C 1
ATOM 686 O O . GLU A 1 85 ? -0.613 -38.561 -12.573 1.00 96.44 85 GLU A O 1
ATOM 691 N N . ALA A 1 86 ? -0.123 -40.665 -11.971 1.00 97.25 86 ALA A N 1
ATOM 692 C CA . ALA A 1 86 ? 1.305 -40.565 -12.269 1.00 97.25 86 ALA A CA 1
ATOM 693 C C . ALA A 1 86 ? 1.562 -40.331 -13.766 1.00 97.25 86 ALA A C 1
ATOM 695 O O . ALA A 1 86 ? 2.360 -39.467 -14.123 1.00 97.25 86 ALA A O 1
ATOM 696 N N . VAL A 1 87 ? 0.839 -41.035 -14.642 1.00 96.75 87 VAL A N 1
ATOM 697 C CA . VAL A 1 87 ? 0.907 -40.833 -16.096 1.00 96.75 87 VAL A CA 1
ATOM 698 C C . VAL A 1 87 ? 0.398 -39.443 -16.479 1.00 96.75 87 VAL A C 1
ATOM 700 O O . VAL A 1 87 ? 1.029 -38.777 -17.293 1.00 96.75 87 VAL A O 1
ATOM 703 N N . HIS A 1 88 ? -0.685 -38.951 -15.868 1.00 96.75 88 HIS A N 1
ATOM 704 C CA . HIS A 1 88 ? -1.163 -37.584 -16.103 1.00 96.75 88 HIS A CA 1
ATOM 705 C C . HIS A 1 88 ? -0.153 -36.523 -15.649 1.00 96.75 88 HIS A C 1
ATOM 707 O O . HIS A 1 88 ? 0.066 -35.551 -16.369 1.00 96.75 88 HIS A O 1
ATOM 713 N N . ARG A 1 89 ? 0.497 -36.710 -14.493 1.00 97.06 89 ARG A N 1
ATOM 714 C CA . ARG A 1 89 ? 1.578 -35.823 -14.032 1.00 97.06 89 ARG A CA 1
ATOM 715 C C . ARG A 1 89 ? 2.750 -35.829 -15.007 1.00 97.06 89 ARG A C 1
ATOM 717 O O . ARG A 1 89 ? 3.155 -34.768 -15.456 1.00 97.06 89 ARG A O 1
ATOM 724 N N . MET A 1 90 ? 3.209 -37.008 -15.419 1.00 96.75 90 MET A N 1
ATOM 725 C CA . MET A 1 90 ? 4.293 -37.138 -16.393 1.00 96.75 90 MET A CA 1
ATOM 726 C C . MET A 1 90 ? 3.926 -36.526 -17.753 1.00 96.75 90 MET A C 1
ATOM 728 O O . MET A 1 90 ? 4.760 -35.884 -18.381 1.00 96.75 90 MET A O 1
ATOM 732 N N . ALA A 1 91 ? 2.679 -36.674 -18.207 1.00 96.94 91 ALA A N 1
ATOM 733 C CA . ALA A 1 91 ? 2.204 -36.041 -19.434 1.00 96.94 91 ALA A CA 1
ATOM 734 C C . ALA A 1 91 ? 2.249 -34.509 -19.332 1.00 96.94 91 ALA A C 1
ATOM 736 O O . ALA A 1 91 ? 2.711 -33.847 -20.262 1.00 96.94 91 ALA A O 1
ATOM 737 N N . ASN A 1 92 ? 1.834 -33.950 -18.192 1.00 96.75 92 ASN A N 1
ATOM 738 C CA . ASN A 1 92 ? 1.940 -32.516 -17.932 1.00 96.75 92 ASN A CA 1
ATOM 739 C C . ASN A 1 92 ? 3.405 -32.060 -17.892 1.00 96.75 92 ASN A C 1
ATOM 741 O O . ASN A 1 92 ? 3.734 -31.046 -18.505 1.00 96.75 92 ASN A O 1
ATOM 745 N N . ASP A 1 93 ? 4.289 -32.832 -17.258 1.00 97.81 93 ASP A N 1
ATOM 746 C CA . ASP A 1 93 ? 5.724 -32.540 -17.204 1.00 97.81 93 ASP A CA 1
ATOM 747 C C . ASP A 1 93 ? 6.359 -32.582 -18.602 1.00 97.81 93 ASP A C 1
ATOM 749 O O . ASP A 1 93 ? 7.146 -31.706 -18.949 1.00 97.81 93 ASP A O 1
ATOM 753 N N . ILE A 1 94 ? 5.982 -33.541 -19.455 1.00 97.56 94 ILE A N 1
ATOM 754 C CA . ILE A 1 94 ? 6.448 -33.617 -20.850 1.00 97.56 94 ILE A CA 1
ATOM 755 C C . ILE A 1 94 ? 5.988 -32.393 -21.647 1.00 97.56 94 ILE A C 1
ATOM 757 O O . ILE A 1 94 ? 6.764 -31.845 -22.432 1.00 97.56 94 ILE A O 1
ATOM 761 N N . ILE A 1 95 ? 4.741 -31.949 -21.464 1.00 97.69 95 ILE A N 1
ATOM 762 C CA . ILE A 1 95 ? 4.231 -30.739 -22.122 1.00 97.69 95 ILE A CA 1
ATOM 763 C C . ILE A 1 95 ? 4.997 -29.507 -21.628 1.00 97.69 95 ILE A C 1
ATOM 765 O O . ILE A 1 95 ? 5.450 -28.715 -22.454 1.00 97.69 95 ILE A O 1
ATOM 769 N N . ALA A 1 96 ? 5.205 -29.375 -20.317 1.00 97.81 96 ALA A N 1
ATOM 770 C CA . ALA A 1 96 ? 5.963 -28.275 -19.726 1.00 97.81 96 ALA A CA 1
ATOM 771 C C . ALA A 1 96 ? 7.422 -28.256 -20.215 1.00 97.81 96 ALA A C 1
ATOM 773 O O . ALA A 1 96 ? 7.936 -27.211 -20.607 1.00 97.81 96 ALA A O 1
ATOM 774 N N . LEU A 1 97 ? 8.079 -29.417 -20.281 1.00 98.00 97 LEU A N 1
ATOM 775 C CA . LEU A 1 97 ? 9.432 -29.543 -20.823 1.00 98.00 97 LEU A CA 1
ATOM 776 C C . LEU A 1 97 ? 9.486 -29.167 -22.304 1.00 98.00 97 LEU A C 1
ATOM 778 O O . LEU A 1 97 ? 10.410 -28.477 -22.723 1.00 98.00 97 LEU A O 1
ATOM 782 N N . ARG A 1 98 ? 8.494 -29.572 -23.105 1.00 97.44 98 ARG A N 1
ATOM 783 C CA . ARG A 1 98 ? 8.405 -29.170 -24.517 1.00 97.44 98 ARG A CA 1
ATOM 784 C C . ARG A 1 98 ? 8.230 -27.663 -24.663 1.00 97.44 98 ARG A C 1
ATOM 786 O O . ARG A 1 98 ? 8.932 -27.070 -25.475 1.00 97.44 98 ARG A O 1
ATOM 793 N N . GLN A 1 99 ? 7.361 -27.047 -23.863 1.00 97.62 99 GLN A N 1
ATOM 794 C CA . GLN A 1 99 ? 7.211 -25.589 -23.821 1.00 97.62 99 GLN A CA 1
ATOM 795 C C . GLN A 1 99 ? 8.548 -24.922 -23.479 1.00 97.62 99 GLN A C 1
ATOM 797 O O . GLN A 1 99 ? 9.006 -24.049 -24.215 1.00 97.62 99 GLN A O 1
ATOM 802 N N . HIS A 1 100 ? 9.247 -25.417 -22.459 1.00 97.81 100 HIS A N 1
ATOM 803 C CA . HIS A 1 100 ? 10.538 -24.863 -22.070 1.00 97.81 100 HIS A CA 1
ATOM 804 C C . HIS A 1 100 ? 11.620 -25.041 -23.148 1.00 97.81 100 HIS A C 1
ATOM 806 O O . HIS A 1 100 ? 12.405 -24.130 -23.395 1.00 97.81 100 HIS A O 1
ATOM 812 N N . ILE A 1 101 ? 11.641 -26.175 -23.858 1.00 97.69 101 ILE A N 1
ATOM 813 C CA . ILE A 1 101 ? 12.532 -26.376 -25.010 1.00 97.69 101 ILE A CA 1
ATOM 814 C C . ILE A 1 101 ? 12.214 -25.362 -26.111 1.00 97.69 101 ILE A C 1
ATOM 816 O O . ILE A 1 101 ? 13.142 -24.766 -26.651 1.00 97.69 101 ILE A O 1
ATOM 820 N N . THR A 1 102 ? 10.937 -25.120 -26.425 1.00 96.94 102 THR A N 1
ATOM 821 C CA . THR A 1 102 ? 10.565 -24.117 -27.439 1.00 96.94 102 THR A CA 1
ATOM 822 C C . THR A 1 102 ? 10.950 -22.697 -27.021 1.00 96.94 102 THR A C 1
ATOM 824 O O . THR A 1 102 ? 11.480 -21.938 -27.834 1.00 96.94 102 THR A O 1
ATOM 827 N N . GLU A 1 103 ? 10.781 -22.351 -25.743 1.00 97.75 103 GLU A N 1
ATOM 828 C CA . GLU A 1 103 ? 11.237 -21.078 -25.183 1.00 97.75 103 GLU A CA 1
ATOM 829 C C . GLU A 1 103 ? 12.754 -20.949 -25.310 1.00 97.75 103 GLU A C 1
ATOM 831 O O . GLU A 1 103 ? 13.242 -19.988 -25.902 1.00 97.75 103 GLU A O 1
ATOM 836 N N . LEU A 1 104 ? 13.511 -21.946 -24.844 1.00 97.56 104 LEU A N 1
ATOM 837 C CA . LEU A 1 104 ? 14.968 -21.965 -24.939 1.00 97.56 104 LEU A CA 1
ATOM 838 C C . LEU A 1 104 ? 15.452 -21.904 -26.388 1.00 97.56 104 LEU A C 1
ATOM 840 O O . LEU A 1 104 ? 16.426 -21.212 -26.665 1.00 97.56 104 LEU A O 1
ATOM 844 N N . GLN A 1 105 ? 14.783 -22.576 -27.324 1.00 97.25 105 GLN A N 1
ATOM 845 C CA . GLN A 1 105 ? 15.097 -22.491 -28.750 1.00 97.25 105 GLN A CA 1
ATOM 846 C C . GLN A 1 105 ? 14.875 -21.076 -29.294 1.00 97.25 105 GLN A C 1
ATOM 848 O O . GLN A 1 105 ? 15.738 -20.575 -30.016 1.00 97.25 105 GLN A O 1
ATOM 853 N N . SER A 1 106 ? 13.775 -20.414 -28.920 1.00 96.38 106 SER A N 1
ATOM 854 C CA . SER A 1 106 ? 13.502 -19.026 -29.319 1.00 96.38 106 SER A CA 1
ATOM 855 C C . SER A 1 106 ? 14.484 -18.026 -28.698 1.00 96.38 106 SER A C 1
ATOM 857 O O . SER A 1 106 ? 14.966 -17.117 -29.371 1.00 96.38 106 SER A O 1
ATOM 859 N N . VAL A 1 107 ? 14.865 -18.225 -27.433 1.00 97.19 107 VAL A N 1
ATOM 860 C CA . VAL A 1 107 ? 15.883 -17.413 -26.759 1.00 97.19 107 VAL A CA 1
ATOM 861 C C . VAL A 1 107 ? 17.248 -17.651 -27.397 1.00 97.19 107 VAL A C 1
ATOM 863 O O . VAL A 1 107 ? 17.974 -16.702 -27.665 1.00 97.19 107 VAL A O 1
ATOM 866 N N . ASN A 1 108 ? 17.605 -18.900 -27.693 1.00 96.00 108 ASN A N 1
ATOM 867 C CA . ASN A 1 108 ? 18.883 -19.245 -28.307 1.00 96.00 108 ASN A CA 1
ATOM 868 C C . ASN A 1 108 ? 18.982 -18.702 -29.740 1.00 96.00 108 ASN A C 1
ATOM 870 O O . ASN A 1 108 ? 20.012 -18.140 -30.107 1.00 96.00 108 ASN A O 1
ATOM 874 N N . SER A 1 109 ? 17.912 -18.780 -30.537 1.00 95.50 109 SER A N 1
ATOM 875 C CA . SER A 1 109 ? 17.878 -18.146 -31.859 1.00 95.50 109 SER A CA 1
ATOM 876 C C . SER A 1 109 ? 17.970 -16.618 -31.757 1.00 95.50 109 SER A C 1
ATOM 878 O O . SER A 1 109 ? 18.744 -16.008 -32.498 1.00 95.50 109 SER A O 1
ATOM 880 N N . GLY A 1 110 ? 17.295 -16.007 -30.778 1.00 96.31 110 GLY A N 1
ATOM 881 C CA . GLY A 1 110 ? 17.416 -14.582 -30.465 1.00 96.31 110 GLY A CA 1
ATOM 882 C C . GLY A 1 110 ? 18.837 -14.170 -30.065 1.00 96.31 110 GLY A C 1
ATOM 883 O O . GLY A 1 110 ? 19.374 -13.203 -30.602 1.00 96.31 110 GLY A O 1
ATOM 884 N N . LEU A 1 111 ? 19.493 -14.931 -29.186 1.00 95.31 111 LEU A N 1
ATOM 885 C CA . LEU A 1 111 ? 20.877 -14.696 -28.762 1.00 95.31 111 LEU A CA 1
ATOM 886 C C . LEU A 1 111 ? 21.870 -14.894 -29.910 1.00 95.31 111 LEU A C 1
ATOM 888 O O . LEU A 1 111 ? 22.807 -14.111 -30.046 1.00 95.31 111 LEU A O 1
ATOM 892 N N . LYS A 1 112 ? 21.664 -15.898 -30.771 1.00 95.44 112 LYS A N 1
ATOM 893 C CA . LYS A 1 112 ? 22.463 -16.091 -31.991 1.00 95.44 112 LYS A CA 1
ATOM 894 C C . LYS A 1 112 ? 22.331 -14.897 -32.935 1.00 95.44 112 LYS A C 1
ATOM 896 O O . LYS A 1 112 ? 23.346 -14.426 -33.446 1.00 95.44 112 LYS A O 1
ATOM 901 N N . LEU A 1 113 ? 21.116 -14.376 -33.119 1.00 92.88 113 LEU A N 1
ATOM 902 C CA . LEU A 1 113 ? 20.875 -13.174 -33.917 1.00 92.88 113 LEU A CA 1
ATOM 903 C C . LEU A 1 113 ? 21.558 -11.946 -33.299 1.00 92.88 113 LEU A C 1
ATOM 905 O O . LEU A 1 113 ? 22.244 -11.212 -34.004 1.00 92.88 113 LEU A O 1
ATOM 909 N N . GLN A 1 114 ? 21.431 -11.746 -31.985 1.00 89.69 114 GLN A N 1
ATOM 910 C CA . GLN A 1 114 ? 22.118 -10.661 -31.278 1.00 89.69 114 GLN A CA 1
ATOM 911 C C . GLN A 1 114 ? 23.641 -10.777 -31.404 1.00 89.69 114 GLN A C 1
ATOM 913 O O . GLN A 1 114 ? 24.316 -9.789 -31.678 1.00 89.69 114 GLN A O 1
ATOM 918 N N . LEU A 1 115 ? 24.200 -11.978 -31.258 1.00 88.38 115 LEU A N 1
ATOM 919 C CA . LEU A 1 115 ? 25.634 -12.221 -31.396 1.00 88.38 115 LEU A CA 1
ATOM 920 C C . LEU A 1 115 ? 26.126 -11.959 -32.828 1.00 88.38 115 LEU A C 1
ATOM 922 O O . LEU A 1 115 ? 27.208 -11.400 -32.997 1.00 88.38 115 LEU A O 1
ATOM 926 N N . ALA A 1 116 ? 25.338 -12.310 -33.849 1.00 85.19 116 ALA A N 1
ATOM 927 C CA . ALA A 1 116 ? 25.620 -11.940 -35.237 1.00 85.19 116 ALA A CA 1
ATOM 928 C C . ALA A 1 116 ? 25.634 -10.411 -35.410 1.00 85.19 116 ALA A C 1
ATOM 930 O O . ALA A 1 116 ? 26.618 -9.859 -35.895 1.00 85.19 116 ALA A O 1
ATOM 931 N N . GLN A 1 117 ? 24.623 -9.713 -34.881 1.00 84.00 117 GLN A N 1
ATOM 932 C CA . GLN A 1 117 ? 24.567 -8.246 -34.895 1.00 84.00 117 GLN A CA 1
ATOM 933 C C . GLN A 1 117 ? 25.757 -7.597 -34.165 1.00 84.00 117 GLN A C 1
ATOM 935 O O . GLN A 1 117 ? 26.260 -6.561 -34.602 1.00 84.00 117 GLN A O 1
ATOM 940 N N . PHE A 1 118 ? 26.227 -8.180 -33.056 1.00 79.31 118 PHE A N 1
ATOM 941 C CA . PHE A 1 118 ? 27.417 -7.701 -32.351 1.00 79.31 118 PHE A CA 1
ATOM 942 C C . PHE A 1 118 ? 28.701 -7.961 -33.133 1.00 79.31 118 PHE A C 1
ATOM 944 O O . PHE A 1 118 ? 29.539 -7.071 -33.181 1.00 79.31 118 PHE A O 1
ATOM 951 N N . LYS A 1 119 ? 28.860 -9.125 -33.774 1.00 78.75 119 LYS A N 1
ATOM 952 C CA . LYS A 1 119 ? 30.018 -9.410 -34.637 1.00 78.75 119 LYS A CA 1
ATOM 953 C C . LYS A 1 119 ? 30.089 -8.446 -35.821 1.00 78.75 119 LYS A C 1
ATOM 955 O O . LYS A 1 119 ? 31.163 -7.910 -36.088 1.00 78.75 119 LYS A O 1
ATOM 960 N N . ASP A 1 120 ? 28.956 -8.152 -36.453 1.00 70.56 120 ASP A N 1
ATOM 961 C CA . ASP A 1 120 ? 28.867 -7.140 -37.512 1.00 70.56 120 ASP A CA 1
ATOM 962 C C . ASP A 1 120 ? 29.217 -5.741 -36.980 1.00 70.56 120 ASP A C 1
ATOM 964 O O . ASP A 1 120 ? 29.934 -4.978 -37.630 1.00 70.56 120 ASP A O 1
ATOM 968 N N . ALA A 1 121 ? 28.796 -5.417 -35.751 1.00 65.25 121 ALA A N 1
ATOM 969 C CA . ALA A 1 121 ? 29.158 -4.169 -35.082 1.00 65.25 121 ALA A CA 1
ATOM 970 C C . ALA A 1 121 ? 30.640 -4.106 -34.660 1.00 65.25 121 ALA A C 1
ATOM 972 O O . ALA A 1 121 ? 31.247 -3.044 -34.734 1.00 65.25 121 ALA A O 1
ATOM 973 N N . SER A 1 122 ? 31.258 -5.211 -34.249 1.00 66.50 122 SER A N 1
ATOM 974 C CA . SER A 1 122 ? 32.691 -5.274 -33.935 1.00 66.50 122 SER A CA 1
ATOM 975 C C . SER A 1 122 ? 33.550 -5.189 -35.197 1.00 66.50 122 SER A C 1
ATOM 977 O O . SER A 1 122 ? 34.597 -4.553 -35.178 1.00 66.50 122 SER A O 1
ATOM 979 N N . ARG A 1 123 ? 33.083 -5.748 -36.320 1.00 65.44 123 ARG A N 1
ATOM 980 C CA . ARG A 1 123 ? 33.701 -5.578 -37.648 1.00 65.44 123 ARG A CA 1
ATOM 981 C C . ARG A 1 123 ? 33.613 -4.130 -38.150 1.00 65.44 123 ARG A C 1
ATOM 983 O O . ARG A 1 123 ? 34.454 -3.673 -38.919 1.00 65.44 123 ARG A O 1
ATOM 990 N N . LEU A 1 124 ? 32.593 -3.407 -37.699 1.00 60.12 124 LEU A N 1
ATOM 991 C CA . LEU A 1 124 ? 32.365 -1.994 -37.983 1.00 60.12 124 LEU A CA 1
ATOM 992 C C . LEU A 1 124 ? 33.225 -1.062 -37.106 1.00 60.12 124 LEU A C 1
ATOM 994 O O . LEU A 1 124 ? 33.652 -0.014 -37.586 1.00 60.12 124 LEU A O 1
ATOM 998 N N . ILE A 1 125 ? 33.494 -1.448 -35.853 1.00 63.97 125 ILE A N 1
ATOM 999 C CA . ILE A 1 125 ? 34.384 -0.756 -34.904 1.00 63.97 125 ILE A CA 1
ATOM 1000 C C . ILE A 1 125 ? 35.796 -1.350 -35.033 1.00 63.97 125 ILE A C 1
ATOM 1002 O O . ILE A 1 125 ? 36.325 -1.953 -34.105 1.00 63.97 125 ILE A O 1
ATOM 1006 N N . HIS A 1 126 ? 36.383 -1.257 -36.219 1.00 59.62 126 HIS A N 1
ATOM 1007 C CA . HIS A 1 126 ? 37.834 -1.359 -36.360 1.00 59.62 126 HIS A CA 1
ATOM 1008 C C . HIS A 1 126 ? 38.415 0.058 -36.45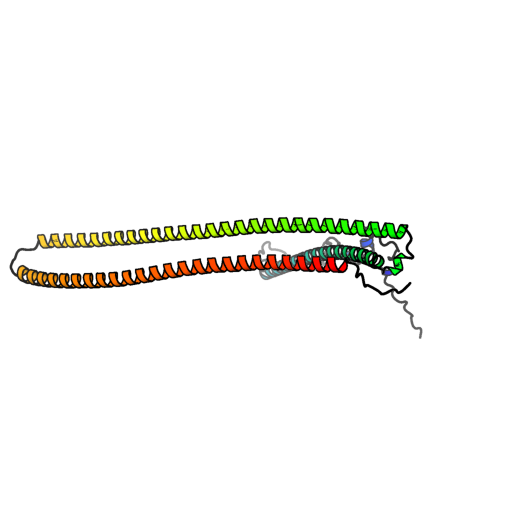7 1.00 59.62 126 HIS A C 1
ATOM 1010 O O . HIS A 1 126 ? 37.710 0.985 -36.870 1.00 59.62 126 HIS A O 1
ATOM 1016 N N . ASP A 1 127 ? 39.651 0.228 -35.981 1.00 59.50 127 ASP A N 1
ATOM 1017 C CA . ASP A 1 127 ? 40.308 1.519 -35.761 1.00 59.50 127 ASP A CA 1
ATOM 1018 C C . ASP A 1 127 ? 40.346 2.397 -37.020 1.00 59.50 127 ASP A C 1
ATOM 1020 O O . ASP A 1 127 ? 40.264 1.924 -38.151 1.00 59.50 127 ASP A O 1
ATOM 1024 N N . SER A 1 128 ? 40.523 3.708 -36.833 1.00 55.72 128 SER A N 1
ATOM 1025 C CA . SER A 1 128 ? 40.565 4.711 -37.910 1.00 55.72 128 SER A CA 1
ATOM 1026 C C . SER A 1 128 ? 41.575 4.426 -39.034 1.00 55.72 128 SER A C 1
ATOM 1028 O O . SER A 1 128 ? 41.486 5.053 -40.083 1.00 55.72 128 SER A O 1
ATOM 1030 N N . ALA A 1 129 ? 42.517 3.501 -38.823 1.00 57.22 129 ALA A N 1
ATOM 1031 C CA . ALA A 1 129 ? 43.467 3.015 -39.823 1.00 57.22 129 ALA A CA 1
ATOM 1032 C C . ALA A 1 129 ? 42.835 2.083 -40.883 1.00 57.22 129 ALA A C 1
ATOM 1034 O O . ALA A 1 129 ? 43.342 2.016 -41.998 1.00 57.22 129 ALA A O 1
ATOM 1035 N N . ASP A 1 130 ? 41.700 1.439 -40.588 1.00 57.78 130 ASP A N 1
ATOM 1036 C CA . ASP A 1 130 ? 40.998 0.527 -41.510 1.00 57.78 130 ASP A CA 1
ATOM 1037 C C . ASP A 1 130 ? 39.969 1.249 -42.403 1.00 57.78 130 ASP A C 1
ATOM 1039 O O . ASP A 1 130 ? 39.338 0.643 -43.269 1.00 57.78 130 ASP A O 1
ATOM 1043 N N . LEU A 1 131 ? 39.797 2.562 -42.213 1.00 61.97 131 LEU A N 1
ATOM 1044 C CA . LEU A 1 131 ? 38.967 3.414 -43.071 1.00 61.97 131 LEU A CA 1
ATOM 1045 C C . LEU A 1 131 ? 39.658 3.748 -44.405 1.00 61.97 131 LEU A C 1
ATOM 1047 O O . LEU A 1 131 ? 38.965 4.001 -45.387 1.00 61.97 131 LEU A O 1
ATOM 1051 N N . ASP A 1 132 ? 40.995 3.720 -44.448 1.00 64.94 132 ASP A N 1
ATOM 1052 C CA . ASP A 1 132 ? 41.809 4.128 -45.609 1.00 64.94 132 ASP A CA 1
ATOM 1053 C C . ASP A 1 132 ? 41.842 3.068 -46.734 1.00 64.94 132 ASP A C 1
ATOM 1055 O O . ASP A 1 132 ? 42.258 3.351 -47.856 1.00 64.94 132 ASP A O 1
ATOM 1059 N N . GLY A 1 133 ? 41.369 1.846 -46.451 1.00 70.81 133 GLY A N 1
ATOM 1060 C CA . GLY A 1 133 ? 41.230 0.748 -47.419 1.00 70.81 133 GLY A CA 1
ATOM 1061 C C . GLY A 1 133 ? 39.784 0.402 -47.786 1.00 70.81 133 GLY A C 1
ATOM 1062 O O . GLY A 1 133 ? 39.565 -0.501 -48.593 1.00 70.81 133 GLY A O 1
ATOM 1063 N N . LEU A 1 134 ? 38.799 1.084 -47.193 1.00 70.50 134 LEU A N 1
ATOM 1064 C CA . LEU A 1 134 ? 37.389 0.770 -47.394 1.00 70.50 134 LEU A CA 1
ATOM 1065 C C . LEU A 1 134 ? 36.847 1.436 -48.659 1.00 70.50 134 LEU A C 1
ATOM 1067 O O . LEU A 1 134 ? 37.012 2.637 -48.886 1.00 70.50 134 LEU A O 1
ATOM 1071 N N . THR A 1 135 ? 36.130 0.670 -49.471 1.00 81.50 135 THR A N 1
ATOM 1072 C CA . THR A 1 135 ? 35.442 1.229 -50.632 1.00 81.50 135 THR A CA 1
ATOM 1073 C C . THR A 1 135 ? 34.296 2.146 -50.190 1.00 81.50 135 THR A C 1
ATOM 1075 O O . THR A 1 135 ? 33.705 2.006 -49.113 1.00 81.50 135 THR A O 1
ATOM 1078 N N . LYS A 1 136 ? 33.932 3.106 -51.048 1.00 83.94 136 LYS A N 1
ATOM 1079 C CA . LYS A 1 136 ? 32.803 4.021 -50.803 1.00 83.94 136 LYS A CA 1
ATOM 1080 C C . LYS A 1 136 ? 31.496 3.268 -50.513 1.00 83.94 136 LYS A C 1
ATOM 1082 O O . LYS A 1 136 ? 30.670 3.754 -49.747 1.00 83.94 136 LYS A O 1
ATOM 1087 N N . GLU A 1 137 ? 31.318 2.103 -51.124 1.00 82.94 137 GLU A N 1
ATOM 1088 C CA . GLU A 1 137 ? 30.129 1.264 -50.984 1.00 82.94 137 GLU A CA 1
ATOM 1089 C C . GLU A 1 137 ? 30.049 0.622 -49.593 1.00 82.94 137 GLU A C 1
ATOM 1091 O O . GLU A 1 137 ? 29.029 0.753 -48.915 1.00 82.94 137 GLU A O 1
ATOM 1096 N N . GLU A 1 138 ? 31.165 0.086 -49.092 1.00 82.56 138 GLU A N 1
ATOM 1097 C CA . GLU A 1 138 ? 31.266 -0.441 -47.726 1.00 82.56 138 GLU A CA 1
ATOM 1098 C C . GLU A 1 138 ? 31.043 0.661 -46.675 1.00 82.56 138 GLU A C 1
ATOM 1100 O O . GLU A 1 138 ? 30.371 0.440 -45.669 1.00 82.56 138 GLU A O 1
ATOM 1105 N N . MET A 1 139 ? 31.528 1.885 -46.912 1.00 82.56 139 MET A N 1
ATOM 1106 C CA . MET A 1 139 ? 31.269 3.029 -46.024 1.00 82.56 139 MET A CA 1
ATOM 1107 C C . MET A 1 139 ? 29.783 3.415 -45.965 1.00 82.56 139 MET A C 1
ATOM 1109 O O . MET A 1 139 ? 29.263 3.743 -44.893 1.00 82.56 139 MET A O 1
ATOM 1113 N N . VAL A 1 140 ? 29.080 3.362 -47.099 1.00 86.31 140 VAL A N 1
ATOM 1114 C CA . VAL A 1 140 ? 27.637 3.642 -47.174 1.00 86.31 140 VAL A CA 1
ATOM 1115 C C . VAL A 1 140 ? 26.830 2.547 -46.478 1.00 86.31 140 VAL A C 1
ATOM 1117 O O . VAL A 1 140 ? 25.904 2.861 -45.726 1.00 86.31 140 VAL A O 1
ATOM 1120 N N . GLU A 1 141 ? 27.197 1.279 -46.658 1.00 85.94 141 GLU A N 1
ATOM 1121 C CA . GLU A 1 141 ? 26.546 0.153 -45.984 1.00 85.94 141 GLU A CA 1
ATOM 1122 C C . GLU A 1 141 ? 26.712 0.235 -44.458 1.00 85.94 141 GLU A C 1
ATOM 1124 O O . GLU A 1 141 ? 25.740 0.109 -43.705 1.00 85.94 141 GLU A O 1
ATOM 1129 N N . ARG A 1 142 ? 27.925 0.556 -43.995 1.00 81.62 142 ARG A N 1
ATOM 1130 C CA . ARG A 1 142 ? 28.243 0.807 -42.582 1.00 81.62 142 ARG A CA 1
ATOM 1131 C C . ARG A 1 142 ? 27.414 1.950 -41.999 1.00 81.62 142 ARG A C 1
ATOM 1133 O O . ARG A 1 142 ? 26.804 1.800 -40.937 1.00 81.62 142 ARG A O 1
ATOM 1140 N N . TYR A 1 143 ? 27.324 3.073 -42.709 1.00 85.94 143 TYR A N 1
ATOM 1141 C CA . TYR A 1 143 ? 26.473 4.195 -42.312 1.00 85.94 143 TYR A CA 1
ATOM 1142 C C . TYR A 1 143 ? 24.991 3.789 -42.232 1.00 85.94 143 TYR A C 1
ATOM 1144 O O . TYR A 1 143 ? 24.305 4.120 -41.261 1.00 85.94 143 TYR A O 1
ATOM 1152 N N . ALA A 1 144 ? 24.495 3.018 -43.204 1.00 87.31 144 ALA A N 1
ATOM 1153 C CA . ALA A 1 144 ? 23.126 2.512 -43.205 1.00 87.31 144 ALA A CA 1
ATOM 1154 C C . ALA A 1 144 ? 22.854 1.545 -42.037 1.00 87.31 144 ALA A C 1
ATOM 1156 O O . ALA A 1 144 ? 21.771 1.582 -41.449 1.00 87.31 144 ALA A O 1
ATOM 1157 N N . ALA A 1 145 ? 23.821 0.705 -41.658 1.00 86.50 145 ALA A N 1
ATOM 1158 C CA . ALA A 1 145 ? 23.720 -0.183 -40.500 1.00 86.50 145 ALA A CA 1
ATOM 1159 C C . ALA A 1 145 ? 23.664 0.596 -39.173 1.00 86.50 145 ALA A C 1
ATOM 1161 O O . ALA A 1 145 ? 22.776 0.345 -38.355 1.00 86.50 145 ALA A O 1
ATOM 1162 N N . ILE A 1 146 ? 24.536 1.596 -38.985 1.00 88.69 146 ILE A N 1
ATOM 1163 C CA . ILE A 1 146 ? 24.497 2.485 -37.808 1.00 88.69 146 ILE A CA 1
ATOM 1164 C C . ILE A 1 146 ? 23.153 3.204 -37.738 1.00 88.69 146 ILE A C 1
ATOM 1166 O O . ILE A 1 146 ? 22.517 3.223 -36.687 1.00 88.69 146 ILE A O 1
ATOM 1170 N N . LYS A 1 147 ? 22.683 3.753 -38.863 1.00 93.19 147 LYS A N 1
ATOM 1171 C CA . LYS A 1 147 ? 21.393 4.441 -38.935 1.00 93.19 147 LYS A CA 1
ATOM 1172 C C . LYS A 1 147 ? 20.240 3.519 -38.529 1.00 93.19 147 LYS A C 1
ATOM 1174 O O . LYS A 1 147 ? 19.416 3.919 -37.712 1.00 93.19 147 LYS A O 1
ATOM 1179 N N . ARG A 1 148 ? 20.207 2.279 -39.035 1.00 92.44 148 ARG A N 1
ATOM 1180 C CA . ARG A 1 148 ? 19.211 1.269 -38.631 1.00 92.44 148 ARG A CA 1
ATOM 1181 C C . ARG A 1 148 ? 19.269 0.979 -37.130 1.00 92.44 148 ARG A C 1
ATOM 1183 O O . ARG A 1 148 ? 18.223 0.950 -36.492 1.00 92.44 148 ARG A O 1
ATOM 1190 N N . LYS A 1 149 ? 20.468 0.839 -36.555 1.00 90.69 149 LYS A N 1
ATOM 1191 C CA . LYS A 1 149 ? 20.652 0.587 -35.117 1.00 90.69 149 LYS A CA 1
ATOM 1192 C C . LYS A 1 149 ? 20.206 1.758 -34.245 1.00 90.69 149 LYS A C 1
ATOM 1194 O O . LYS A 1 149 ? 19.569 1.552 -33.221 1.00 90.69 149 LYS A O 1
ATOM 1199 N N . VAL A 1 150 ? 20.503 2.990 -34.650 1.00 95.38 150 VAL A N 1
ATOM 1200 C CA . VAL A 1 150 ? 20.029 4.183 -33.934 1.00 95.38 150 VAL A CA 1
ATOM 1201 C C . VAL A 1 150 ? 18.503 4.240 -33.953 1.00 95.38 150 VAL A C 1
ATOM 1203 O O . VAL A 1 150 ? 17.891 4.543 -32.932 1.00 95.38 150 VAL A O 1
ATOM 1206 N N . VAL A 1 151 ? 17.879 3.902 -35.084 1.00 95.75 151 VAL A N 1
ATOM 1207 C CA . VAL A 1 151 ? 16.416 3.831 -35.192 1.00 95.75 151 VAL A CA 1
ATOM 1208 C C . VAL A 1 151 ? 15.843 2.724 -34.304 1.00 95.75 151 VAL A C 1
ATOM 1210 O O . VAL A 1 151 ? 14.902 2.997 -33.564 1.00 95.75 151 VAL A O 1
ATOM 1213 N N . SER A 1 152 ? 16.420 1.517 -34.305 1.00 93.44 152 SER A N 1
ATOM 1214 C CA . SER A 1 152 ? 15.936 0.421 -33.452 1.00 93.44 152 SER A CA 1
ATOM 1215 C C . SER A 1 152 ? 16.090 0.751 -31.965 1.00 93.44 152 SER A C 1
ATOM 1217 O O . SER A 1 152 ? 15.132 0.633 -31.212 1.00 93.44 152 SER A O 1
ATOM 1219 N N . GLN A 1 153 ? 17.246 1.283 -31.553 1.00 95.25 153 GLN A N 1
ATOM 1220 C CA . GLN A 1 153 ? 17.466 1.733 -30.176 1.00 95.25 153 GLN A CA 1
ATOM 1221 C C . GLN A 1 153 ? 16.526 2.879 -29.780 1.00 95.25 153 GLN A C 1
ATOM 1223 O O . GLN A 1 153 ? 16.094 2.948 -28.635 1.00 95.25 153 GLN A O 1
ATOM 1228 N N . SER A 1 154 ? 16.182 3.775 -30.708 1.00 95.75 154 SER A N 1
ATOM 1229 C CA . SER A 1 154 ? 15.206 4.841 -30.446 1.00 95.75 154 SER A CA 1
ATOM 1230 C C . SER A 1 154 ? 13.792 4.286 -30.251 1.00 95.75 154 SER A C 1
ATOM 1232 O O . SER A 1 154 ? 13.067 4.782 -29.391 1.00 95.75 154 SER A O 1
ATOM 1234 N N . ALA A 1 155 ? 13.413 3.248 -31.004 1.00 96.06 155 ALA A N 1
ATOM 1235 C CA . ALA A 1 155 ? 12.141 2.556 -30.822 1.00 96.06 155 ALA A CA 1
ATOM 1236 C C . ALA A 1 155 ? 12.081 1.845 -29.459 1.00 96.06 155 ALA A C 1
ATOM 1238 O O . ALA A 1 155 ? 11.118 2.044 -28.721 1.00 96.06 155 ALA A O 1
ATOM 1239 N N . ASP A 1 156 ? 13.136 1.114 -29.080 1.00 95.75 156 ASP A N 1
ATOM 1240 C CA . ASP A 1 156 ? 13.240 0.468 -27.762 1.00 95.75 156 ASP A CA 1
ATOM 1241 C C . ASP A 1 156 ? 13.174 1.495 -26.620 1.00 95.75 156 ASP A C 1
ATOM 1243 O O . ASP A 1 156 ? 12.510 1.292 -25.608 1.00 95.75 156 ASP A O 1
ATOM 1247 N N . MET A 1 157 ? 13.821 2.652 -26.775 1.00 96.50 157 MET A N 1
ATOM 1248 C CA . MET A 1 157 ? 13.733 3.722 -25.779 1.00 96.50 157 MET A CA 1
ATOM 1249 C C . MET A 1 157 ? 12.312 4.271 -25.616 1.00 96.50 157 MET A C 1
ATOM 1251 O O . MET A 1 157 ? 11.942 4.655 -24.504 1.00 96.50 157 MET A O 1
ATOM 1255 N N . GLU A 1 158 ? 11.508 4.314 -26.680 1.00 97.06 158 GLU A N 1
ATOM 1256 C CA . GLU A 1 158 ? 10.114 4.749 -26.573 1.00 97.06 158 GLU A CA 1
ATOM 1257 C C . GLU A 1 158 ? 9.228 3.674 -25.933 1.00 97.06 158 GLU A C 1
ATOM 1259 O O . GLU A 1 158 ? 8.381 4.013 -25.107 1.00 97.06 158 GLU A O 1
ATOM 1264 N N . THR A 1 159 ? 9.474 2.383 -26.191 1.00 97.38 159 THR A N 1
ATOM 1265 C CA . THR A 1 159 ? 8.757 1.306 -25.485 1.00 97.38 159 THR A CA 1
ATOM 1266 C C . THR A 1 159 ? 9.089 1.291 -23.993 1.00 97.38 159 THR A C 1
ATOM 1268 O O . THR A 1 159 ? 8.182 1.187 -23.169 1.00 97.38 159 THR A O 1
ATOM 1271 N N . TYR A 1 160 ? 10.354 1.495 -23.604 1.00 97.81 160 TYR A N 1
ATOM 1272 C CA . TYR A 1 160 ? 10.717 1.636 -22.191 1.00 97.81 160 TYR A CA 1
ATOM 1273 C C . TYR A 1 160 ? 10.043 2.843 -21.535 1.00 97.81 160 TYR A C 1
ATOM 1275 O O . TYR A 1 160 ? 9.576 2.738 -20.401 1.00 97.81 160 TYR A O 1
ATOM 1283 N N . ARG A 1 161 ? 9.952 3.983 -22.230 1.00 98.38 161 ARG A N 1
ATOM 1284 C CA . ARG A 1 161 ? 9.220 5.154 -21.722 1.00 98.38 161 ARG A CA 1
ATOM 1285 C C . ARG A 1 161 ? 7.745 4.851 -21.517 1.00 98.38 161 ARG A C 1
ATOM 1287 O O . ARG A 1 161 ? 7.200 5.241 -20.488 1.00 98.38 161 ARG A O 1
ATOM 1294 N N . GLU A 1 162 ? 7.116 4.161 -22.460 1.00 98.25 162 GLU A N 1
ATOM 1295 C CA . GLU A 1 162 ? 5.712 3.781 -22.353 1.00 98.25 162 GLU A CA 1
ATOM 1296 C C . GLU A 1 162 ? 5.474 2.811 -21.193 1.00 98.25 162 GLU A C 1
ATOM 1298 O O . GLU A 1 162 ? 4.615 3.059 -20.350 1.00 98.25 162 GLU A O 1
ATOM 1303 N N . ASN A 1 163 ? 6.322 1.793 -21.046 1.00 98.38 163 ASN A N 1
ATOM 1304 C CA . ASN A 1 163 ? 6.268 0.872 -19.912 1.00 98.38 163 ASN A CA 1
ATOM 1305 C C . ASN A 1 163 ? 6.435 1.604 -18.573 1.00 98.38 163 ASN A C 1
ATOM 1307 O O . ASN A 1 163 ? 5.710 1.331 -17.620 1.00 98.38 163 ASN A O 1
ATOM 1311 N N . ILE A 1 164 ? 7.349 2.575 -18.489 1.00 98.19 164 ILE A N 1
ATOM 1312 C CA . ILE A 1 164 ? 7.519 3.404 -17.287 1.00 98.19 164 ILE A CA 1
ATOM 1313 C C . ILE A 1 164 ? 6.258 4.230 -17.005 1.00 98.19 164 ILE A C 1
ATOM 1315 O O . ILE A 1 164 ? 5.853 4.333 -15.846 1.00 98.19 164 ILE A O 1
ATOM 1319 N N . ARG A 1 165 ? 5.619 4.811 -18.029 1.00 97.56 165 ARG A N 1
ATOM 1320 C CA . ARG A 1 165 ? 4.349 5.542 -17.864 1.00 97.56 165 ARG A CA 1
ATOM 1321 C C . ARG A 1 165 ? 3.250 4.616 -17.344 1.00 97.56 165 ARG A C 1
ATOM 1323 O O . ARG A 1 165 ? 2.591 4.967 -16.371 1.00 97.56 165 ARG A O 1
ATOM 1330 N N . GLN A 1 166 ? 3.101 3.431 -17.930 1.00 98.12 166 GLN A N 1
ATOM 1331 C CA . GLN A 1 166 ? 2.114 2.438 -17.503 1.00 98.12 166 GLN A CA 1
ATOM 1332 C C . GLN A 1 166 ? 2.3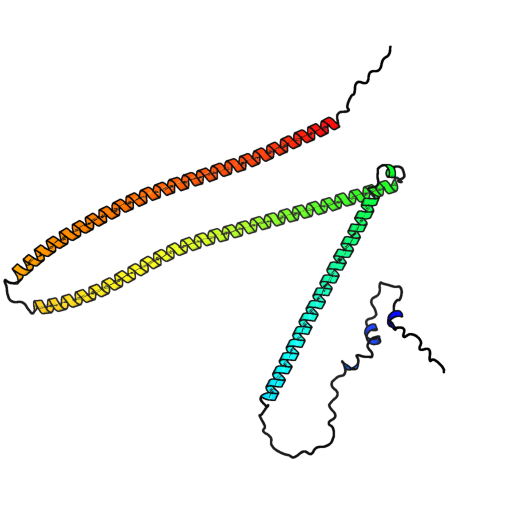59 1.970 -16.067 1.00 98.12 166 GLN A C 1
ATOM 1334 O O . GLN A 1 166 ? 1.440 1.988 -15.255 1.00 98.12 166 GLN A O 1
ATOM 1339 N N . LEU A 1 167 ? 3.603 1.633 -15.716 1.00 98.31 167 LEU A N 1
ATOM 1340 C CA . LEU A 1 167 ? 3.971 1.244 -14.351 1.00 98.31 167 LEU A CA 1
ATOM 1341 C C . LEU A 1 167 ? 3.719 2.367 -13.346 1.00 98.31 167 LEU A C 1
ATOM 1343 O O . LEU A 1 167 ? 3.252 2.109 -12.240 1.00 98.31 167 LEU A O 1
ATOM 1347 N N . LYS A 1 168 ? 3.992 3.617 -13.724 1.00 98.00 168 LYS A N 1
ATOM 1348 C CA . LYS A 1 168 ? 3.685 4.775 -12.885 1.00 98.00 168 LYS A CA 1
ATOM 1349 C C . LYS A 1 168 ? 2.177 4.932 -12.676 1.00 98.00 168 LYS A C 1
ATOM 1351 O O . LYS A 1 168 ? 1.769 5.197 -11.552 1.00 98.00 168 LYS A O 1
ATOM 1356 N N . ASN A 1 169 ? 1.368 4.760 -13.719 1.00 97.75 169 ASN A N 1
ATOM 1357 C CA . ASN A 1 169 ? -0.090 4.828 -13.603 1.00 97.75 169 ASN A CA 1
ATOM 1358 C C . ASN A 1 169 ? -0.623 3.707 -12.705 1.00 97.75 169 ASN A C 1
ATOM 1360 O O . ASN A 1 169 ? -1.363 3.986 -11.773 1.00 97.75 169 ASN A O 1
ATOM 1364 N N . LEU A 1 170 ? -0.148 2.472 -12.892 1.00 98.25 170 LEU A N 1
ATOM 1365 C CA . LEU A 1 170 ? -0.498 1.354 -12.013 1.00 98.25 170 LEU A CA 1
ATOM 1366 C C . LEU A 1 170 ? -0.101 1.621 -10.558 1.00 98.25 170 LEU A C 1
ATOM 1368 O O . LEU A 1 170 ? -0.842 1.268 -9.647 1.00 98.25 170 LEU A O 1
ATOM 1372 N N . LEU A 1 171 ? 1.056 2.243 -10.322 1.00 98.00 171 LEU A N 1
ATOM 1373 C CA . LEU A 1 171 ? 1.473 2.620 -8.975 1.00 98.00 171 LEU A CA 1
ATOM 1374 C C . LEU A 1 171 ? 0.536 3.669 -8.360 1.00 98.00 171 LEU A C 1
ATOM 1376 O O . LEU A 1 171 ? 0.217 3.558 -7.181 1.00 98.00 171 LEU A O 1
ATOM 1380 N N . ILE A 1 172 ? 0.086 4.654 -9.145 1.00 97.25 172 ILE A N 1
ATOM 1381 C CA . ILE A 1 172 ? -0.895 5.658 -8.705 1.00 97.25 172 ILE A CA 1
ATOM 1382 C C . ILE A 1 172 ? -2.223 4.980 -8.355 1.00 97.25 172 ILE A C 1
ATOM 1384 O O . ILE A 1 172 ? -2.712 5.171 -7.247 1.00 97.25 172 ILE A O 1
ATOM 1388 N N . ASP A 1 173 ? -2.750 4.127 -9.236 1.00 98.00 173 ASP A N 1
ATOM 1389 C CA . ASP A 1 173 ? -4.005 3.402 -8.997 1.00 98.00 173 ASP A CA 1
ATOM 1390 C C . ASP A 1 173 ? -3.919 2.553 -7.719 1.00 98.00 173 ASP A C 1
ATOM 1392 O O . ASP A 1 173 ? -4.829 2.545 -6.887 1.00 98.00 173 ASP A O 1
ATOM 1396 N N . LYS A 1 174 ? -2.785 1.868 -7.518 1.00 97.94 174 LYS A N 1
ATOM 1397 C CA . LYS A 1 174 ? -2.548 1.068 -6.311 1.00 97.94 174 LYS A CA 1
ATOM 1398 C C . LYS A 1 174 ? -2.441 1.919 -5.049 1.00 97.94 174 LYS A C 1
ATOM 1400 O O . LYS A 1 174 ? -2.942 1.493 -4.010 1.00 97.94 174 LYS A O 1
ATOM 1405 N N . ASP A 1 175 ? -1.819 3.092 -5.113 1.00 97.44 175 ASP A N 1
ATOM 1406 C CA . ASP A 1 175 ? -1.771 4.013 -3.975 1.00 97.44 175 ASP A CA 1
ATOM 1407 C C . ASP A 1 175 ? -3.170 4.550 -3.633 1.00 97.44 175 ASP A C 1
ATOM 1409 O O . ASP A 1 175 ? -3.560 4.567 -2.464 1.00 97.44 175 ASP A O 1
ATOM 1413 N N . GLU A 1 176 ? -3.981 4.892 -4.638 1.00 97.38 176 GLU A N 1
ATOM 1414 C CA . GLU A 1 176 ? -5.372 5.309 -4.435 1.00 97.38 176 GLU A CA 1
ATOM 1415 C C . GLU A 1 176 ? -6.223 4.213 -3.781 1.00 97.38 176 GLU A C 1
ATOM 1417 O O . GLU A 1 176 ? -7.010 4.501 -2.871 1.00 97.38 176 GLU A O 1
ATOM 1422 N N . ASP A 1 177 ? -6.056 2.957 -4.200 1.00 97.06 177 ASP A N 1
ATOM 1423 C CA . ASP A 1 177 ? -6.724 1.805 -3.588 1.00 97.06 177 ASP A CA 1
ATOM 1424 C C . ASP A 1 177 ? -6.314 1.625 -2.118 1.00 97.06 177 ASP A C 1
ATOM 1426 O O . ASP A 1 177 ? -7.173 1.444 -1.248 1.00 97.06 177 ASP A O 1
ATOM 1430 N N . ILE A 1 178 ? -5.017 1.737 -1.808 1.00 97.00 178 ILE A N 1
ATOM 1431 C CA . ILE A 1 178 ? -4.506 1.670 -0.429 1.00 97.00 178 ILE A CA 1
ATOM 1432 C C . ILE A 1 178 ? -5.087 2.810 0.417 1.00 97.00 178 ILE A C 1
ATOM 1434 O O . ILE A 1 178 ? -5.538 2.583 1.544 1.00 97.00 178 ILE A O 1
ATOM 1438 N N . GLN A 1 179 ? -5.143 4.032 -0.119 1.00 97.56 179 GLN A N 1
ATOM 1439 C CA . GLN A 1 179 ? -5.742 5.170 0.577 1.00 97.56 179 GLN A CA 1
ATOM 1440 C C . GLN A 1 179 ? -7.238 4.959 0.850 1.00 97.56 179 GLN A C 1
ATOM 1442 O O . GLN A 1 179 ? -7.710 5.292 1.940 1.00 97.56 179 GLN A O 1
ATOM 1447 N N . LYS A 1 180 ? -7.996 4.394 -0.102 1.00 97.38 180 LYS A N 1
ATOM 1448 C CA . LYS A 1 180 ? -9.416 4.046 0.098 1.00 97.38 180 LYS A CA 1
ATOM 1449 C C . LYS A 1 180 ? -9.582 3.012 1.212 1.00 97.38 180 LYS A C 1
ATOM 1451 O O . LYS A 1 180 ? -10.358 3.249 2.134 1.00 97.38 180 LYS A O 1
ATOM 1456 N N . LEU A 1 181 ? -8.796 1.934 1.196 1.00 97.06 181 LEU A N 1
ATOM 1457 C CA . LEU A 1 181 ? -8.825 0.909 2.248 1.00 97.06 181 LEU A CA 1
ATOM 1458 C C . LEU A 1 181 ? -8.480 1.477 3.633 1.00 97.06 181 LEU A C 1
ATOM 1460 O O . LEU A 1 181 ? -9.100 1.102 4.633 1.00 97.06 181 LEU A O 1
ATOM 1464 N N . SER A 1 182 ? -7.523 2.404 3.700 1.00 97.19 182 SER A N 1
ATOM 1465 C CA . SER A 1 182 ? -7.167 3.101 4.940 1.00 97.19 182 SER A CA 1
ATOM 1466 C C . SER A 1 182 ? -8.337 3.939 5.477 1.00 97.19 182 SER A C 1
ATOM 1468 O O . SER A 1 182 ? -8.698 3.823 6.651 1.00 97.19 182 SER A O 1
ATOM 1470 N N . ARG A 1 183 ? -9.014 4.705 4.606 1.00 97.44 183 ARG A N 1
ATOM 1471 C CA . ARG A 1 183 ? -10.228 5.464 4.967 1.00 97.44 183 ARG A CA 1
ATOM 1472 C C . ARG A 1 183 ? -11.358 4.547 5.438 1.00 97.44 183 ARG A C 1
ATOM 1474 O O . ARG A 1 183 ? -11.984 4.833 6.455 1.00 97.44 183 ARG A O 1
ATOM 1481 N N . ASP A 1 184 ? -11.590 3.431 4.753 1.00 96.44 184 ASP A N 1
ATOM 1482 C CA . ASP A 1 184 ? -12.619 2.459 5.136 1.00 96.44 184 ASP A CA 1
ATOM 1483 C C . ASP A 1 184 ? -12.327 1.810 6.489 1.00 96.44 184 ASP A C 1
ATOM 1485 O O . ASP A 1 184 ? -13.246 1.577 7.274 1.00 96.44 184 ASP A O 1
ATOM 1489 N N . THR A 1 185 ? -11.056 1.540 6.786 1.00 96.00 185 THR A N 1
ATOM 1490 C CA . THR A 1 185 ? -10.632 1.007 8.087 1.00 96.00 185 THR A CA 1
ATOM 1491 C C . THR A 1 185 ? -10.898 2.020 9.197 1.00 96.00 185 THR A C 1
ATOM 1493 O O . THR A 1 185 ? -11.545 1.684 10.187 1.00 96.00 185 THR A O 1
ATOM 1496 N N . LEU A 1 186 ? -10.515 3.285 8.996 1.00 96.75 186 LEU A N 1
ATOM 1497 C CA . LEU A 1 186 ? -10.794 4.357 9.954 1.00 96.75 186 LEU A CA 1
ATOM 1498 C C . LEU A 1 186 ? -12.305 4.550 10.181 1.00 96.75 186 LEU A C 1
ATOM 1500 O O . LEU A 1 186 ? -12.764 4.707 11.316 1.00 96.75 186 LEU A O 1
ATOM 1504 N N . ASN A 1 187 ? -13.095 4.496 9.107 1.00 95.94 187 ASN A N 1
ATOM 1505 C CA . ASN A 1 187 ? -14.550 4.578 9.178 1.00 95.94 187 ASN A CA 1
ATOM 1506 C C . ASN A 1 187 ? -15.136 3.401 9.968 1.00 95.94 187 ASN A C 1
ATOM 1508 O O . ASN A 1 187 ? -15.948 3.626 10.866 1.00 95.94 187 ASN A O 1
ATOM 1512 N N . LYS A 1 188 ? -14.695 2.164 9.706 1.00 96.12 188 LYS A N 1
ATOM 1513 C CA . LYS A 1 188 ? -15.104 0.978 10.477 1.00 96.12 188 LYS A CA 1
ATOM 1514 C C . LYS A 1 188 ? -14.749 1.117 11.955 1.00 96.12 188 LYS A C 1
ATOM 1516 O O . LYS A 1 188 ? -15.603 0.856 12.798 1.00 96.12 188 LYS A O 1
ATOM 1521 N N . ASP A 1 189 ? -13.556 1.603 12.281 1.00 95.31 189 ASP A N 1
ATOM 1522 C CA . ASP A 1 189 ? -13.143 1.827 13.670 1.00 95.31 189 ASP A CA 1
ATOM 1523 C C . ASP A 1 189 ? -14.034 2.858 14.369 1.00 95.31 189 ASP A C 1
ATOM 1525 O O . ASP A 1 189 ? -14.472 2.652 15.506 1.00 95.31 189 ASP A O 1
ATOM 1529 N N . SER A 1 190 ? -14.365 3.957 13.685 1.00 95.12 190 SER A N 1
ATOM 1530 C CA . SER A 1 190 ? -15.291 4.961 14.219 1.00 95.12 190 SER A CA 1
ATOM 1531 C C . SER A 1 190 ? -16.696 4.387 14.454 1.00 95.12 190 SER A C 1
ATOM 1533 O O . SER A 1 190 ? -17.271 4.597 15.526 1.00 95.12 190 SER A O 1
ATOM 1535 N N . GLN A 1 191 ? -17.218 3.585 13.519 1.00 95.94 191 GLN A N 1
ATOM 1536 C CA . GLN A 1 191 ? -18.508 2.904 13.656 1.00 95.94 191 GLN A CA 1
ATOM 1537 C C . GLN A 1 191 ? -18.489 1.906 14.820 1.00 95.94 191 GLN A C 1
ATOM 1539 O O . GLN A 1 191 ? -19.415 1.878 15.631 1.00 95.94 191 GLN A O 1
ATOM 1544 N N . MET A 1 192 ? -17.403 1.145 14.972 1.00 96.25 192 MET A N 1
ATOM 1545 C CA . MET A 1 192 ? -17.217 0.206 16.080 1.00 96.25 192 MET A CA 1
ATOM 1546 C C . MET A 1 192 ? -17.209 0.907 17.441 1.00 96.25 192 MET A C 1
ATOM 1548 O O . MET A 1 192 ? -17.818 0.404 18.387 1.00 96.25 192 MET A O 1
ATOM 1552 N N . ARG A 1 193 ? -16.600 2.097 17.551 1.00 95.88 193 ARG A N 1
ATOM 1553 C CA . ARG A 1 193 ? -16.650 2.908 18.783 1.00 95.88 193 ARG A CA 1
ATOM 1554 C C . ARG A 1 193 ? -18.071 3.360 19.116 1.00 95.88 193 ARG A C 1
ATOM 1556 O O . ARG A 1 193 ? -18.458 3.327 20.284 1.00 95.88 193 ARG A O 1
ATOM 1563 N N . VAL A 1 194 ? -18.856 3.768 18.118 1.00 96.94 194 VAL A N 1
ATOM 1564 C CA . VAL A 1 194 ? -20.265 4.147 18.321 1.00 96.94 194 VAL A CA 1
ATOM 1565 C C . VAL A 1 194 ? -21.084 2.940 18.781 1.00 96.94 194 VAL A C 1
ATOM 1567 O O . VAL A 1 194 ? -21.801 3.032 19.777 1.00 96.94 194 VAL A O 1
ATOM 1570 N N . LEU A 1 195 ? -20.923 1.785 18.130 1.00 97.19 195 LEU A N 1
ATOM 1571 C CA . LEU A 1 195 ? -21.598 0.547 18.526 1.00 97.19 195 LEU A CA 1
ATOM 1572 C C . LEU A 1 195 ? -21.215 0.097 19.942 1.00 97.19 195 LEU A C 1
ATOM 1574 O O . LEU A 1 195 ? -22.078 -0.355 20.692 1.00 97.19 195 LEU A O 1
ATOM 1578 N N . ALA A 1 196 ? -19.949 0.247 20.338 1.00 97.50 196 ALA A N 1
ATOM 1579 C CA . ALA A 1 196 ? -19.502 -0.058 21.695 1.00 97.50 196 ALA A CA 1
ATOM 1580 C C . ALA A 1 196 ? -20.201 0.830 22.738 1.00 97.50 196 ALA A C 1
ATOM 1582 O O . ALA A 1 196 ? -20.711 0.312 23.732 1.00 97.50 196 ALA A O 1
ATOM 1583 N N . LYS A 1 197 ? -20.310 2.141 22.478 1.00 97.50 197 LYS A N 1
ATOM 1584 C CA . LYS A 1 197 ? -21.058 3.068 23.345 1.00 97.50 197 LYS A CA 1
ATOM 1585 C C . LYS A 1 197 ? -22.533 2.684 23.445 1.00 97.50 197 LYS A C 1
ATOM 1587 O O . LYS A 1 197 ? -23.077 2.651 24.545 1.00 97.50 197 LYS A O 1
ATOM 1592 N N . LEU A 1 198 ? -23.173 2.341 22.326 1.00 97.00 198 LEU A N 1
ATOM 1593 C CA . LEU A 1 198 ? -24.572 1.902 22.329 1.00 97.00 198 LEU A CA 1
ATOM 1594 C C . LEU A 1 198 ? -24.762 0.624 23.157 1.00 97.00 198 LEU A C 1
ATOM 1596 O O . LEU A 1 198 ? -25.646 0.577 24.013 1.00 97.00 198 LEU A O 1
ATOM 1600 N N . ARG A 1 199 ? -23.883 -0.372 22.999 1.00 97.25 199 ARG A N 1
ATOM 1601 C CA . ARG A 1 199 ? -23.897 -1.593 23.825 1.00 97.25 199 ARG A CA 1
ATOM 1602 C C . ARG A 1 199 ? -23.724 -1.292 25.312 1.00 97.25 199 ARG A C 1
ATOM 1604 O O . ARG A 1 199 ? -24.409 -1.890 26.137 1.00 97.25 199 ARG A O 1
ATOM 1611 N N . GLU A 1 200 ? -22.856 -0.347 25.666 1.00 97.69 200 GLU A N 1
ATOM 1612 C CA . GLU A 1 200 ? -22.683 0.082 27.055 1.00 97.69 200 GLU A CA 1
ATOM 1613 C C . GLU A 1 200 ? -23.958 0.739 27.606 1.00 97.69 200 GLU A C 1
ATOM 1615 O O . GLU A 1 200 ? -24.388 0.420 28.716 1.00 97.69 200 GLU A O 1
ATOM 1620 N N . THR A 1 201 ? -24.603 1.620 26.832 1.00 97.56 201 THR A N 1
ATOM 1621 C CA . THR A 1 201 ? -25.873 2.244 27.243 1.00 97.56 201 THR A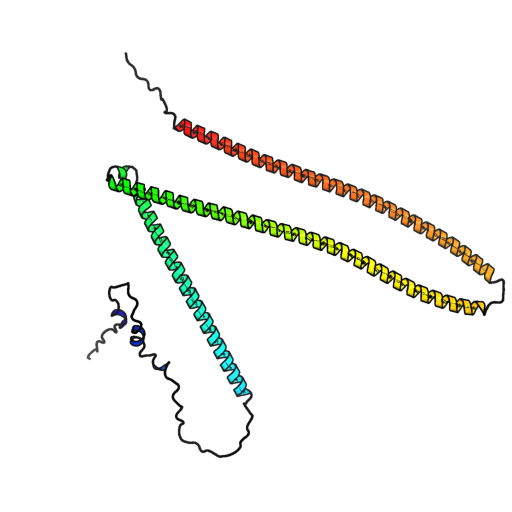 CA 1
ATOM 1622 C C . THR A 1 201 ? -26.992 1.220 27.408 1.00 97.56 201 THR A C 1
ATOM 1624 O O . THR A 1 201 ? -27.740 1.287 28.383 1.00 97.56 201 THR A O 1
ATOM 1627 N N . GLN A 1 202 ? -27.054 0.219 26.529 1.00 96.88 202 GLN A N 1
ATOM 1628 C CA . GLN A 1 202 ? -28.004 -0.881 26.631 1.00 96.88 202 GLN A CA 1
ATOM 1629 C C . GLN A 1 202 ? -27.747 -1.723 27.888 1.00 96.88 202 GLN A C 1
ATOM 1631 O O . GLN A 1 202 ? -28.673 -1.992 28.648 1.00 96.88 202 GLN A O 1
ATOM 1636 N N . ALA A 1 203 ? -26.487 -2.060 28.180 1.00 97.44 203 ALA A N 1
ATO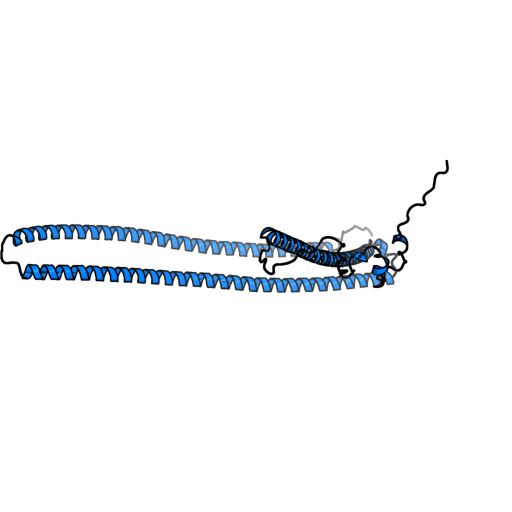M 1637 C CA . ALA A 1 203 ? -26.128 -2.783 29.399 1.00 97.44 203 ALA A CA 1
ATOM 1638 C C . ALA A 1 203 ? -26.477 -1.991 30.673 1.00 97.44 203 ALA A C 1
ATOM 1640 O O . ALA A 1 203 ? -26.929 -2.571 31.661 1.00 97.44 203 ALA A O 1
ATOM 1641 N N . LYS A 1 204 ? -26.300 -0.662 30.662 1.00 97.81 204 LYS A N 1
ATOM 1642 C CA . LYS A 1 204 ? -26.743 0.213 31.761 1.00 97.81 204 LYS A CA 1
ATOM 1643 C C . LYS A 1 204 ? -28.264 0.194 31.916 1.00 97.81 204 LYS A C 1
ATOM 1645 O O . LYS A 1 204 ? -28.743 0.065 33.038 1.00 97.81 204 LYS A O 1
ATOM 1650 N N . SER A 1 205 ? -29.013 0.275 30.816 1.00 97.12 205 SER A N 1
ATOM 1651 C CA . SER A 1 205 ? -30.479 0.199 30.830 1.00 97.12 205 SER A CA 1
ATOM 1652 C C . SER A 1 205 ? -30.982 -1.118 31.433 1.00 97.12 205 SER A C 1
ATOM 1654 O O . SER A 1 205 ? -31.841 -1.084 32.310 1.00 97.12 205 SER A O 1
ATOM 1656 N N . GLU A 1 206 ? -30.376 -2.253 31.075 1.00 97.81 206 GLU A N 1
ATOM 1657 C CA . GLU A 1 206 ? -30.710 -3.557 31.667 1.00 97.81 206 GLU A CA 1
ATOM 1658 C C . GLU A 1 206 ? -30.399 -3.621 33.170 1.00 97.81 206 GLU A C 1
ATOM 1660 O O . GLU A 1 206 ? -31.178 -4.161 33.955 1.00 97.81 206 GLU A O 1
ATOM 1665 N N . ARG A 1 207 ? -29.286 -3.026 33.620 1.00 97.69 207 ARG A N 1
ATOM 1666 C CA . ARG A 1 207 ? -28.982 -2.928 35.060 1.00 97.69 207 ARG A CA 1
ATOM 1667 C C . ARG A 1 207 ? -30.036 -2.118 35.807 1.00 97.69 207 ARG A C 1
ATOM 1669 O O . ARG A 1 207 ? -30.454 -2.537 36.883 1.00 97.69 207 ARG A O 1
ATOM 1676 N N . TYR A 1 208 ? -30.473 -0.990 35.247 1.00 97.44 208 TYR A N 1
ATOM 1677 C CA . TYR A 1 208 ? -31.530 -0.181 35.853 1.00 97.44 208 TYR A CA 1
ATOM 1678 C C . TYR A 1 208 ? -32.867 -0.913 35.876 1.00 97.44 208 TYR A C 1
ATOM 1680 O O . TYR A 1 208 ? -33.529 -0.904 36.907 1.00 97.44 208 TYR A O 1
ATOM 1688 N N . LYS A 1 209 ? -33.230 -1.609 34.796 1.00 97.75 209 LYS A N 1
ATOM 1689 C CA . LYS A 1 209 ? -34.438 -2.436 34.751 1.00 97.75 209 LYS A CA 1
ATOM 1690 C C . LYS A 1 209 ? -34.429 -3.503 35.849 1.00 97.75 209 LYS A C 1
ATOM 1692 O O . LYS A 1 209 ? -35.361 -3.568 36.642 1.00 97.75 209 LYS A O 1
ATOM 1697 N N . ASN A 1 210 ? -33.335 -4.256 35.972 1.00 97.31 210 ASN A N 1
ATOM 1698 C CA . ASN A 1 210 ? -33.177 -5.246 37.039 1.00 97.31 210 ASN A CA 1
ATOM 1699 C C . ASN A 1 210 ? -33.237 -4.606 38.437 1.00 97.31 210 ASN A C 1
ATOM 1701 O O . ASN A 1 210 ? -33.825 -5.177 39.350 1.00 97.31 210 ASN A O 1
ATOM 1705 N N . ALA A 1 211 ? -32.641 -3.424 38.628 1.00 97.25 211 ALA A N 1
ATOM 1706 C CA . ALA A 1 211 ? -32.707 -2.712 39.902 1.00 97.25 211 ALA A CA 1
ATOM 1707 C C . ALA A 1 211 ? -34.143 -2.287 40.251 1.00 97.25 211 ALA A C 1
ATOM 1709 O O . ALA A 1 211 ? -34.542 -2.444 41.402 1.00 97.25 211 ALA A O 1
ATOM 1710 N N . ILE A 1 212 ? -34.919 -1.816 39.269 1.00 97.19 212 ILE A N 1
ATOM 1711 C CA . ILE A 1 212 ? -36.338 -1.475 39.436 1.00 97.19 212 ILE A CA 1
ATOM 1712 C C . ILE A 1 212 ? -37.136 -2.725 39.819 1.00 97.19 212 ILE A C 1
ATOM 1714 O O . ILE A 1 212 ? -37.829 -2.697 40.828 1.00 97.19 212 ILE A O 1
ATOM 1718 N N . GLU A 1 213 ? -36.956 -3.851 39.123 1.00 97.62 213 GLU A N 1
ATOM 1719 C CA . GLU A 1 213 ? -37.637 -5.113 39.466 1.00 97.62 213 GLU A CA 1
ATOM 1720 C C . GLU A 1 213 ? -37.310 -5.590 40.895 1.00 97.62 213 GLU A C 1
ATOM 1722 O O . GLU A 1 213 ? -38.162 -6.127 41.607 1.00 97.62 213 GLU A O 1
ATOM 1727 N N . GLN A 1 214 ? -36.063 -5.415 41.350 1.00 97.38 214 GLN A N 1
ATOM 1728 C CA . GLN A 1 214 ? -35.690 -5.738 42.732 1.00 97.38 214 GLN A CA 1
ATOM 1729 C C . GLN A 1 214 ? -36.303 -4.754 43.734 1.00 97.38 214 GLN A C 1
ATOM 1731 O O . GLN A 1 214 ? -36.754 -5.175 44.801 1.00 97.38 214 GLN A O 1
ATOM 1736 N N . GLN A 1 215 ? -36.345 -3.461 43.404 1.00 96.00 215 GLN A N 1
ATOM 1737 C CA . GLN A 1 215 ? -36.993 -2.444 44.233 1.00 96.00 215 GLN A CA 1
ATOM 1738 C C . GLN A 1 215 ? -38.500 -2.690 44.352 1.00 96.00 215 GLN A C 1
ATOM 1740 O O . GLN A 1 215 ? -39.014 -2.649 45.467 1.00 96.00 215 GLN A O 1
ATOM 1745 N N . GLU A 1 216 ? -39.189 -3.042 43.266 1.00 95.25 216 GLU A N 1
ATOM 1746 C CA . GLU A 1 216 ? -40.609 -3.417 43.273 1.00 95.25 216 GLU A CA 1
ATOM 1747 C C . GLU A 1 216 ? -40.877 -4.582 44.235 1.00 95.25 216 GLU A C 1
ATOM 1749 O O . GLU A 1 216 ? -41.780 -4.507 45.067 1.00 95.25 216 GLU A O 1
ATOM 1754 N N . LYS A 1 217 ? -40.024 -5.617 44.236 1.00 97.44 217 LYS A N 1
ATOM 1755 C CA . LYS A 1 217 ? -40.129 -6.738 45.193 1.00 97.44 217 LYS A CA 1
ATOM 1756 C C . LYS A 1 217 ? -39.937 -6.307 46.646 1.00 97.44 217 LYS A C 1
ATOM 1758 O O . LYS A 1 217 ? -40.541 -6.888 47.550 1.00 97.44 217 LYS A O 1
ATOM 1763 N N . VAL A 1 218 ? -39.047 -5.348 46.905 1.00 97.19 218 VAL A N 1
ATOM 1764 C CA . VAL A 1 218 ? -38.840 -4.808 48.257 1.00 97.19 218 VAL A CA 1
ATOM 1765 C C . VAL A 1 218 ? -40.052 -3.989 48.689 1.00 97.19 218 VAL A C 1
ATOM 1767 O O . VAL A 1 218 ? -40.510 -4.177 49.814 1.00 97.19 218 VAL A O 1
ATOM 1770 N N . ILE A 1 219 ? -40.600 -3.149 47.807 1.00 94.00 219 ILE A N 1
ATOM 1771 C CA . ILE A 1 219 ? -41.816 -2.368 48.067 1.00 94.00 219 ILE A CA 1
ATOM 1772 C C . ILE A 1 219 ? -42.977 -3.308 48.390 1.00 94.00 219 ILE A C 1
ATOM 1774 O O . ILE A 1 219 ? -43.580 -3.165 49.446 1.00 94.00 219 ILE A O 1
ATOM 1778 N N . GLU A 1 220 ? -43.202 -4.348 47.589 1.00 96.00 220 GLU A N 1
ATOM 1779 C CA . GLU A 1 220 ? -44.269 -5.324 47.836 1.00 96.00 220 GLU A CA 1
ATOM 1780 C C . GLU A 1 220 ? -44.114 -6.021 49.207 1.00 96.00 220 GLU A C 1
ATOM 1782 O O . GLU A 1 220 ? -45.084 -6.253 49.937 1.00 96.00 220 GLU A O 1
ATOM 1787 N N . LYS A 1 221 ? -42.876 -6.349 49.611 1.00 95.94 221 LYS A N 1
ATOM 1788 C CA . LYS A 1 221 ? -42.597 -6.903 50.949 1.00 95.94 221 LYS A CA 1
ATOM 1789 C C . LYS A 1 221 ? -42.868 -5.887 52.055 1.00 95.94 221 LYS A C 1
ATOM 1791 O O . LYS A 1 221 ? -43.432 -6.262 53.083 1.00 95.94 221 LYS A O 1
ATOM 1796 N N . LEU A 1 222 ? -42.456 -4.635 51.866 1.00 93.38 222 LEU A N 1
ATOM 1797 C CA . LEU A 1 222 ? -42.689 -3.561 52.826 1.00 93.38 222 LEU A CA 1
ATOM 1798 C C . LEU A 1 222 ? -44.182 -3.285 52.979 1.00 93.38 222 LEU A C 1
ATOM 1800 O O . LEU A 1 222 ? -44.649 -3.225 54.108 1.00 93.38 222 LEU A O 1
ATOM 1804 N N . GLU A 1 223 ? -44.944 -3.229 51.890 1.00 89.50 223 GLU A N 1
ATOM 1805 C CA . GLU A 1 223 ? -46.402 -3.090 51.909 1.00 89.50 223 GLU A CA 1
ATOM 1806 C C . GLU A 1 223 ? -47.065 -4.229 52.691 1.00 89.50 223 GLU A C 1
ATOM 1808 O O . GLU A 1 223 ? -47.901 -3.972 53.557 1.00 89.50 223 GLU A O 1
ATOM 1813 N N . LYS A 1 224 ? -46.633 -5.484 52.493 1.00 92.44 224 LYS A N 1
ATOM 1814 C CA . LYS A 1 224 ? -47.118 -6.634 53.283 1.00 92.44 224 LYS A CA 1
ATOM 1815 C C . LYS A 1 224 ? -46.799 -6.504 54.773 1.00 92.44 224 LYS A C 1
ATOM 1817 O O . LYS A 1 224 ? -47.621 -6.875 55.611 1.00 92.44 224 LYS A O 1
ATOM 1822 N N . VAL A 1 225 ? -45.608 -6.024 55.131 1.00 91.38 225 VAL A N 1
ATOM 1823 C CA . VAL A 1 225 ? -45.233 -5.793 56.539 1.00 91.38 225 VAL A CA 1
ATOM 1824 C C . VAL A 1 225 ? -46.036 -4.639 57.128 1.00 91.38 225 VAL A C 1
ATOM 1826 O O . VAL A 1 225 ? -46.509 -4.755 58.254 1.00 91.38 225 VAL A O 1
ATOM 1829 N N . LEU A 1 226 ? -46.236 -3.565 56.367 1.00 85.94 226 LEU A N 1
ATOM 1830 C CA . LEU A 1 226 ? -46.951 -2.372 56.803 1.00 85.94 226 LEU A CA 1
ATOM 1831 C C . LEU A 1 226 ? -48.451 -2.647 56.964 1.00 85.94 226 LEU A C 1
ATOM 1833 O O . LEU A 1 226 ? -49.048 -2.190 57.935 1.00 85.94 226 LEU A O 1
ATOM 1837 N N . GLN A 1 227 ? -49.048 -3.478 56.103 1.00 83.00 227 GLN A N 1
ATOM 1838 C CA . GLN A 1 227 ? -50.388 -4.043 56.306 1.00 83.00 227 GLN A CA 1
ATOM 1839 C C . GLN A 1 227 ? -50.457 -4.874 57.596 1.00 83.00 227 GLN A C 1
ATOM 1841 O O . GLN A 1 227 ? -51.354 -4.674 58.408 1.00 83.00 227 GLN A O 1
ATOM 1846 N N . LYS A 1 228 ? -49.467 -5.743 57.852 1.00 81.62 228 LYS A N 1
ATOM 1847 C CA . LYS A 1 228 ? -49.404 -6.541 59.092 1.00 81.62 228 LYS A CA 1
ATOM 1848 C C . LYS A 1 228 ? -49.214 -5.688 60.350 1.00 81.62 228 LYS A C 1
ATOM 1850 O O . LYS A 1 228 ? -49.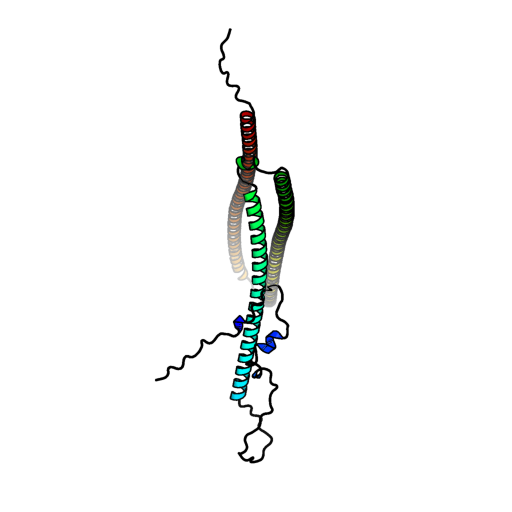789 -6.005 61.387 1.00 81.62 228 LYS A O 1
ATOM 1855 N N . SER A 1 229 ? -48.424 -4.616 60.294 1.00 65.06 229 SER A N 1
ATOM 1856 C CA . SER A 1 229 ? -48.193 -3.724 61.436 1.00 65.06 229 SER A CA 1
ATOM 1857 C C . SER A 1 229 ? -49.292 -2.680 61.624 1.00 65.06 229 SER A C 1
ATOM 1859 O O . SER A 1 229 ? -49.532 -2.266 62.748 1.00 65.06 229 SER A O 1
ATOM 1861 N N . SER A 1 230 ? -49.999 -2.265 60.572 1.00 58.12 230 SER A N 1
ATOM 1862 C CA . SER A 1 230 ? -51.209 -1.437 60.716 1.00 58.12 230 SER A CA 1
ATOM 1863 C C . SER A 1 230 ? -52.366 -2.235 61.325 1.00 58.12 230 SER A C 1
ATOM 1865 O O . SER A 1 230 ? -53.141 -1.678 62.094 1.00 58.12 230 SER A O 1
ATOM 1867 N N . THR A 1 231 ? -52.410 -3.559 61.125 1.00 53.94 231 THR A N 1
ATOM 1868 C CA . THR A 1 231 ? -53.269 -4.461 61.919 1.00 53.94 231 THR A CA 1
ATOM 1869 C C . THR A 1 231 ? -52.744 -4.744 63.334 1.00 53.94 231 THR A C 1
ATOM 1871 O O . THR A 1 231 ? -53.449 -5.326 64.150 1.00 53.94 231 THR A O 1
ATOM 1874 N N . SER A 1 232 ? -51.510 -4.340 63.652 1.00 57.38 232 SER A N 1
ATOM 1875 C CA . SER A 1 232 ? -50.812 -4.652 64.902 1.00 57.38 232 SER A CA 1
ATOM 1876 C C . SER A 1 232 ? -49.972 -3.453 65.360 1.00 57.38 232 SER A C 1
ATOM 1878 O O . SER A 1 232 ? -48.745 -3.480 65.221 1.00 57.38 232 SER A O 1
ATOM 1880 N N . LYS A 1 233 ? -50.591 -2.418 65.946 1.00 52.41 233 LYS A N 1
ATOM 1881 C CA . LYS A 1 233 ? -50.012 -1.747 67.128 1.00 52.41 233 LYS A CA 1
ATOM 1882 C C . LYS A 1 233 ? -50.932 -0.727 67.795 1.00 52.41 233 LYS A C 1
ATOM 1884 O O . LYS A 1 233 ? -51.094 0.405 67.357 1.00 52.41 233 LYS A O 1
ATOM 1889 N 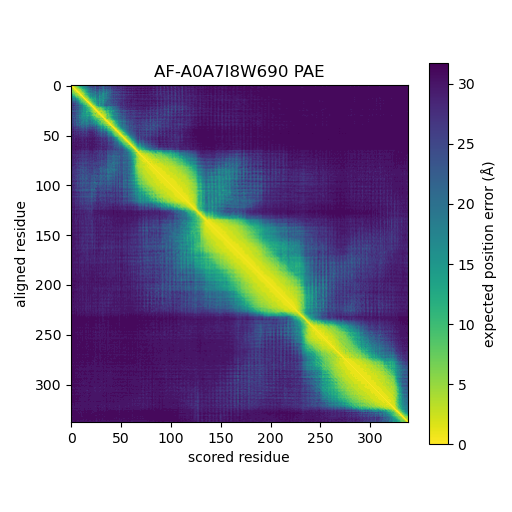N . ILE A 1 234 ? -51.413 -1.181 68.946 1.00 48.28 234 ILE A N 1
ATOM 1890 C CA . ILE A 1 234 ? -51.563 -0.450 70.204 1.00 48.28 234 ILE A CA 1
ATOM 1891 C C . ILE A 1 234 ? -50.187 -0.421 70.929 1.00 48.28 234 ILE A C 1
ATOM 1893 O O . ILE A 1 234 ? -49.399 -1.355 70.762 1.00 48.28 234 ILE A O 1
ATOM 1897 N N . SER A 1 235 ? -49.962 0.604 71.775 1.00 44.97 235 SER A N 1
ATOM 1898 C CA . SER A 1 235 ? -48.892 0.844 72.795 1.00 44.97 235 SER A CA 1
ATOM 1899 C C . SER A 1 235 ? -47.515 1.328 72.285 1.00 44.97 235 SER A C 1
ATOM 1901 O O . SER A 1 235 ? -46.845 0.627 71.531 1.00 44.97 235 SER A O 1
ATOM 1903 N N . SER A 1 236 ? -47.107 2.598 72.452 1.00 63.03 236 SER A N 1
ATOM 1904 C CA . SER A 1 236 ? -46.819 3.482 73.620 1.00 63.03 236 SER A CA 1
ATOM 1905 C C . SER A 1 236 ? -45.432 3.300 74.280 1.00 63.03 236 SER A C 1
ATOM 1907 O O . SER A 1 236 ? -44.941 2.198 74.519 1.00 63.03 236 SER A O 1
ATOM 1909 N N . GLU A 1 237 ? -44.782 4.454 74.459 1.00 50.53 237 GLU A N 1
ATOM 1910 C CA . GLU A 1 237 ? -43.525 4.808 75.143 1.00 50.53 237 GLU A CA 1
ATOM 1911 C C . GLU A 1 237 ? -42.186 4.144 74.775 1.00 50.53 237 GLU A C 1
ATOM 1913 O O . GLU A 1 237 ? -41.233 4.884 74.541 1.00 50.53 237 GLU A O 1
ATOM 1918 N N . LYS A 1 238 ? -42.054 2.822 74.593 1.00 52.34 238 LYS A N 1
ATOM 1919 C CA . LYS A 1 238 ? -40.738 2.228 74.209 1.00 52.34 238 LYS A CA 1
ATOM 1920 C C . LYS A 1 238 ? -40.272 2.585 72.788 1.00 52.34 238 LYS A C 1
ATOM 1922 O O . LYS A 1 238 ? -39.127 2.330 72.415 1.00 52.34 238 LYS A O 1
ATOM 1927 N N . GLY A 1 239 ? -41.169 3.144 71.977 1.00 56.53 239 GLY A N 1
ATOM 1928 C CA . GLY A 1 239 ? -40.864 3.648 70.641 1.00 56.53 239 GLY A CA 1
ATOM 1929 C C . GLY A 1 239 ? -40.055 4.941 70.660 1.00 56.53 239 GLY A C 1
ATOM 1930 O O . GLY A 1 239 ? -39.221 5.108 69.780 1.00 56.53 239 GLY A O 1
ATOM 1931 N N . ASN A 1 240 ? -40.245 5.804 71.664 1.00 57.50 240 ASN A N 1
ATOM 1932 C CA . ASN A 1 240 ? -39.629 7.132 71.687 1.00 57.50 240 ASN A CA 1
ATOM 1933 C C . ASN A 1 240 ? -38.131 7.071 72.002 1.00 57.50 240 ASN A C 1
ATOM 1935 O O . ASN A 1 240 ? -37.353 7.620 71.235 1.00 57.50 240 ASN A O 1
ATOM 1939 N N . GLU A 1 241 ? -37.699 6.317 73.019 1.00 59.09 241 GLU A N 1
ATOM 1940 C CA . GLU A 1 241 ? -36.260 6.142 73.311 1.00 59.09 241 GLU A CA 1
ATOM 1941 C C . GLU A 1 241 ? -35.513 5.457 72.159 1.00 59.09 241 GLU A C 1
ATOM 1943 O O . GLU A 1 241 ? -34.392 5.820 71.804 1.00 59.09 241 GLU A O 1
ATOM 1948 N N . ARG A 1 242 ? -36.147 4.463 71.525 1.00 68.94 242 ARG A N 1
ATOM 1949 C CA . ARG A 1 242 ? -35.554 3.762 70.382 1.00 68.94 242 ARG A CA 1
ATOM 1950 C C . ARG A 1 242 ? -35.499 4.655 69.142 1.00 68.94 242 ARG A C 1
ATOM 1952 O O . ARG A 1 242 ? -34.549 4.553 68.372 1.00 68.94 242 ARG A O 1
ATOM 1959 N N . TYR A 1 243 ? -36.499 5.513 68.956 1.00 70.75 243 TYR A N 1
ATOM 1960 C CA . TYR A 1 243 ? -36.548 6.506 67.887 1.00 70.75 243 TYR A CA 1
ATOM 1961 C C . TYR A 1 243 ? -35.476 7.580 68.079 1.00 70.75 243 TYR A C 1
ATOM 1963 O O . TYR A 1 243 ? -34.777 7.914 67.129 1.00 70.75 243 TYR A O 1
ATOM 1971 N N . GLU A 1 244 ? -35.274 8.042 69.310 1.00 76.69 244 GLU A N 1
ATOM 1972 C CA . GLU A 1 244 ? -34.264 9.039 69.656 1.00 76.69 244 GLU A CA 1
ATOM 1973 C C . GLU A 1 244 ? -32.835 8.488 69.484 1.00 76.69 244 GLU A C 1
ATOM 1975 O O . GLU A 1 244 ? -31.989 9.140 68.868 1.00 76.69 244 GLU A O 1
ATOM 1980 N N . ALA A 1 245 ? -32.585 7.234 69.886 1.00 79.50 245 ALA A N 1
ATOM 1981 C CA . ALA A 1 245 ? -31.318 6.542 69.623 1.00 79.50 245 ALA A CA 1
ATOM 1982 C C . ALA A 1 245 ? -31.049 6.342 68.115 1.00 79.50 245 ALA A C 1
ATOM 1984 O O . ALA A 1 245 ? -29.945 6.598 67.634 1.00 79.50 245 ALA A O 1
ATOM 1985 N N . LEU A 1 246 ? -32.070 5.946 67.344 1.00 82.25 246 LEU A N 1
ATOM 1986 C CA . LEU A 1 246 ? -31.992 5.839 65.881 1.00 82.25 246 LEU A CA 1
ATOM 1987 C C . LEU A 1 246 ? -31.770 7.197 65.211 1.00 82.25 246 LEU A C 1
ATOM 1989 O O . LEU A 1 246 ? -31.099 7.276 64.182 1.00 82.25 246 LEU A O 1
ATOM 1993 N N . GLN A 1 247 ? -32.333 8.267 65.764 1.00 84.12 247 GLN A N 1
ATOM 1994 C CA . GLN A 1 247 ? -32.171 9.618 65.244 1.00 84.12 247 GLN A CA 1
ATOM 1995 C C . GLN A 1 247 ? -30.744 10.129 65.475 1.00 84.12 247 GLN A C 1
ATOM 1997 O O . GLN A 1 247 ? -30.144 10.659 64.541 1.00 84.12 247 GLN A O 1
ATOM 2002 N N . ALA A 1 248 ? -30.160 9.873 66.649 1.00 84.31 248 ALA A N 1
ATOM 2003 C CA . ALA A 1 248 ? -28.759 10.181 66.938 1.00 84.31 248 ALA A CA 1
ATOM 2004 C C . ALA A 1 248 ? -27.786 9.409 66.025 1.00 84.31 248 ALA A C 1
ATOM 2006 O O . ALA A 1 248 ? -26.833 9.983 65.493 1.00 84.31 248 ALA A O 1
ATOM 2007 N N . GLU A 1 249 ? -28.045 8.123 65.774 1.00 86.25 249 GLU A N 1
ATOM 2008 C CA . GLU A 1 249 ? -27.223 7.322 64.861 1.00 86.25 249 GLU A CA 1
ATOM 2009 C C . GLU A 1 249 ? -27.382 7.759 63.397 1.00 86.25 249 GLU A C 1
ATOM 2011 O O . GLU A 1 249 ? -26.395 7.851 62.667 1.00 86.25 249 GLU A O 1
ATOM 2016 N N . ASN A 1 250 ? -28.590 8.152 62.981 1.00 87.69 250 ASN A N 1
ATOM 2017 C CA . ASN A 1 250 ? -28.812 8.785 61.680 1.00 87.69 250 ASN A CA 1
ATOM 2018 C C . ASN A 1 250 ? -28.060 10.113 61.541 1.00 87.69 250 ASN A C 1
ATOM 2020 O O . ASN A 1 250 ? -27.545 10.405 60.463 1.00 87.69 250 ASN A O 1
ATOM 2024 N N . GLN A 1 251 ? -27.987 10.916 62.604 1.00 88.81 251 GLN A N 1
ATOM 2025 C CA . GLN A 1 251 ? -27.202 12.150 62.617 1.00 88.81 251 GLN A CA 1
ATOM 2026 C C . GLN A 1 251 ? -25.719 11.838 62.368 1.00 88.81 251 GLN A C 1
ATOM 2028 O O . GLN A 1 251 ? -25.114 12.378 61.445 1.00 88.81 251 GLN A O 1
ATOM 2033 N N . ARG A 1 252 ? -25.166 10.865 63.101 1.00 90.81 252 ARG A N 1
ATOM 2034 C CA . ARG A 1 252 ? -23.773 10.424 62.949 1.00 90.81 252 ARG A CA 1
ATOM 2035 C C . ARG A 1 252 ? -23.478 9.863 61.555 1.00 90.81 252 ARG A C 1
ATOM 2037 O O . ARG A 1 252 ? -22.428 10.152 60.987 1.00 90.81 252 ARG A O 1
ATOM 2044 N N . LEU A 1 253 ? -24.388 9.067 60.992 1.00 90.00 253 LEU A N 1
ATOM 2045 C CA . LEU A 1 253 ? -24.248 8.523 59.638 1.00 90.00 253 LEU A CA 1
ATOM 2046 C C . LEU A 1 253 ? -24.301 9.624 58.573 1.00 90.00 253 LEU A C 1
ATOM 2048 O O . LEU A 1 253 ? -23.560 9.551 57.594 1.00 90.00 253 LEU A O 1
ATOM 2052 N N . LYS A 1 254 ? -25.122 10.664 58.767 1.00 88.62 254 LYS A N 1
ATOM 2053 C CA . LYS A 1 254 ? -25.137 11.849 57.895 1.00 88.62 254 LYS A CA 1
ATOM 2054 C C . LYS A 1 254 ? -23.813 12.604 57.948 1.00 88.62 254 LYS A C 1
ATOM 2056 O O . LYS A 1 254 ? -23.303 12.971 56.893 1.00 88.62 254 LYS A O 1
ATOM 2061 N N . ASP A 1 255 ? -23.229 12.766 59.131 1.00 88.06 255 ASP A N 1
ATOM 2062 C CA . ASP A 1 255 ? -21.924 13.418 59.288 1.00 88.06 255 ASP A CA 1
ATOM 2063 C C . ASP A 1 255 ? -20.797 12.595 58.640 1.00 88.06 255 ASP A C 1
ATOM 2065 O O . ASP A 1 255 ? -19.927 13.142 57.960 1.00 88.06 255 ASP A O 1
ATOM 2069 N N . GLN A 1 256 ? -20.842 11.263 58.764 1.00 87.62 256 GLN A N 1
ATOM 2070 C CA . GLN A 1 256 ? -19.914 10.370 58.063 1.00 87.62 256 GLN A CA 1
ATOM 2071 C C . GLN A 1 256 ? -20.073 10.460 56.542 1.00 87.62 256 GLN A C 1
ATOM 2073 O O . GLN A 1 256 ? -19.077 10.592 55.837 1.00 87.62 256 GLN A O 1
ATOM 2078 N N . LEU A 1 257 ? -21.306 10.443 56.025 1.00 86.44 257 LEU A N 1
ATOM 2079 C CA . LEU A 1 257 ? -21.595 10.627 54.598 1.00 86.44 257 LEU A CA 1
ATOM 2080 C C . LEU A 1 257 ? -21.106 11.979 54.083 1.00 86.44 257 LEU A C 1
ATOM 2082 O O . LEU A 1 257 ? -20.561 12.052 52.984 1.00 86.44 257 LEU A O 1
ATOM 2086 N N . HIS A 1 258 ? -21.271 13.038 54.872 1.00 87.12 258 HIS A N 1
ATOM 2087 C CA . HIS A 1 258 ? -20.766 14.360 54.534 1.00 87.12 258 HIS A CA 1
ATOM 2088 C C . HIS A 1 258 ? -19.233 14.366 54.433 1.00 87.12 258 HIS A C 1
ATOM 2090 O O . HIS A 1 258 ? -18.686 14.914 53.474 1.00 87.12 258 HIS A O 1
ATOM 2096 N N . ASN A 1 259 ? -18.536 13.701 55.359 1.00 85.50 259 ASN A N 1
ATOM 2097 C CA . ASN A 1 259 ? -17.083 13.539 55.282 1.00 85.50 259 ASN A CA 1
ATOM 2098 C C . ASN A 1 259 ? -16.658 12.700 54.071 1.00 85.50 259 ASN A C 1
ATOM 2100 O O . ASN A 1 259 ? -15.794 13.140 53.321 1.00 85.50 259 ASN A O 1
ATOM 2104 N N . TYR A 1 260 ? -17.320 11.572 53.794 1.00 82.38 260 TYR A N 1
ATOM 2105 C CA . TYR A 1 260 ? -17.043 10.779 52.591 1.00 82.38 260 TYR A CA 1
ATOM 2106 C C . TYR A 1 260 ? -17.273 11.573 51.301 1.00 82.38 260 TYR A C 1
ATOM 2108 O O . TYR A 1 260 ? -16.470 11.485 50.379 1.00 82.38 260 TYR A O 1
ATOM 2116 N N . GLN A 1 261 ? -18.328 12.387 51.226 1.00 82.81 261 GLN A N 1
ATOM 2117 C CA . GLN A 1 261 ? -18.568 13.263 50.076 1.00 82.81 261 GLN A CA 1
ATOM 2118 C C . GLN A 1 261 ? -17.512 14.361 49.943 1.00 82.81 261 GLN A C 1
ATOM 2120 O O . GLN A 1 261 ? -17.211 14.787 48.828 1.00 82.81 261 GLN A O 1
ATOM 2125 N N . LYS A 1 262 ? -16.970 14.856 51.058 1.00 81.19 262 LYS A N 1
ATOM 2126 C CA . LYS A 1 262 ? -15.887 15.839 51.046 1.00 81.19 262 LYS A CA 1
ATOM 2127 C C . LYS A 1 262 ? -14.586 15.202 50.554 1.00 81.19 262 LYS A C 1
ATOM 2129 O O . LYS A 1 262 ? -13.971 15.755 49.646 1.00 81.19 262 LYS A O 1
ATOM 2134 N N . ASP A 1 263 ? -14.248 14.019 51.056 1.00 78.94 263 ASP A N 1
ATOM 2135 C CA . ASP A 1 263 ? -13.076 13.249 50.627 1.00 78.94 263 ASP A CA 1
ATOM 2136 C C . ASP A 1 263 ? -13.170 12.853 49.144 1.00 78.94 263 ASP A C 1
ATOM 2138 O O . ASP A 1 263 ? -12.189 12.949 48.406 1.00 78.94 263 ASP A O 1
ATOM 2142 N N . ASP A 1 264 ? -14.359 12.469 48.671 1.00 77.19 264 ASP A N 1
ATOM 2143 C CA . ASP A 1 264 ? -14.602 12.126 47.265 1.00 77.19 264 ASP A CA 1
ATOM 2144 C C . ASP A 1 264 ? -14.514 13.363 46.350 1.00 77.19 264 ASP A C 1
ATOM 2146 O O . ASP A 1 264 ? -13.937 13.312 45.261 1.00 77.19 264 ASP A O 1
ATOM 2150 N N . LYS A 1 265 ? -14.988 14.527 46.819 1.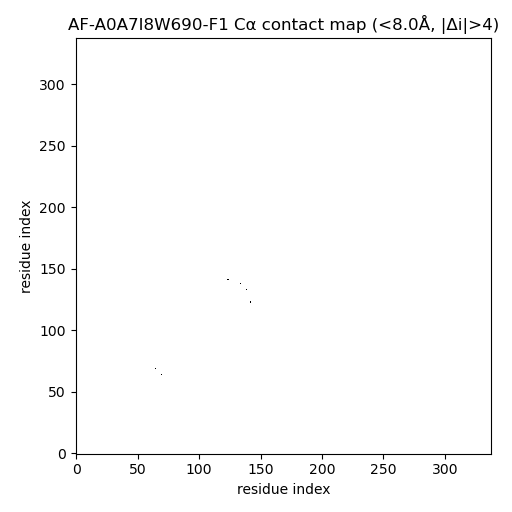00 78.38 265 LYS A N 1
ATOM 2151 C CA . LYS A 1 265 ? -14.814 15.810 46.116 1.00 78.38 265 LYS A CA 1
ATOM 2152 C C . LYS A 1 265 ? -13.352 16.247 46.045 1.00 78.38 265 LYS A C 1
ATOM 2154 O O . LYS A 1 265 ? -12.946 16.781 45.012 1.00 78.38 265 LYS A O 1
ATOM 2159 N N . GLU A 1 266 ? -12.567 16.052 47.103 1.00 76.62 266 GLU A N 1
ATOM 2160 C CA . GLU A 1 266 ? -11.136 16.382 47.096 1.00 76.62 266 GLU A CA 1
ATOM 2161 C C . GLU A 1 266 ? -10.333 15.421 46.212 1.00 76.62 266 GLU A C 1
ATOM 2163 O O . GLU A 1 266 ? -9.530 15.876 45.396 1.00 76.62 266 GLU A O 1
ATOM 2168 N N . ARG A 1 267 ? -10.632 14.115 46.246 1.00 73.50 267 ARG A N 1
ATOM 2169 C CA . ARG A 1 267 ? -10.073 13.141 45.291 1.00 73.50 267 ARG A CA 1
ATOM 2170 C C . ARG A 1 267 ? -10.408 13.502 43.845 1.00 73.50 267 ARG A C 1
ATOM 2172 O O . ARG A 1 267 ? -9.522 13.505 42.994 1.00 73.50 267 ARG A O 1
ATOM 2179 N N . GLY A 1 268 ? -11.659 13.878 43.577 1.00 74.19 268 GLY A N 1
ATOM 2180 C CA . GLY A 1 268 ? -12.098 14.318 42.254 1.00 74.19 268 GLY A CA 1
ATOM 2181 C C . GLY A 1 268 ? -11.430 15.613 41.775 1.00 74.19 268 GLY A C 1
ATOM 2182 O O . GLY A 1 268 ? -11.197 15.761 40.577 1.00 74.19 268 GLY A O 1
ATOM 2183 N N . LYS A 1 269 ? -11.092 16.545 42.678 1.00 76.00 269 LYS A N 1
ATOM 2184 C CA . LYS A 1 269 ? -10.327 17.759 42.340 1.00 76.00 269 LYS A CA 1
ATOM 2185 C C . LYS A 1 269 ? -8.878 17.441 41.981 1.00 76.00 269 LYS A C 1
ATOM 2187 O O . LYS A 1 269 ? -8.437 17.865 40.919 1.00 76.00 269 LYS A O 1
ATOM 2192 N N . ASN A 1 270 ? -8.188 16.648 42.800 1.00 75.44 270 ASN A N 1
ATOM 2193 C CA . ASN A 1 270 ? -6.796 16.266 42.537 1.00 75.44 270 ASN A CA 1
ATOM 2194 C C . ASN A 1 270 ? -6.668 15.484 41.222 1.00 75.44 270 ASN A C 1
ATOM 2196 O O . ASN A 1 270 ? -5.715 15.666 40.469 1.00 75.44 270 ASN A O 1
ATOM 2200 N N . GLN A 1 271 ? -7.654 14.639 40.910 1.00 78.06 271 GLN A N 1
ATOM 2201 C CA . GLN A 1 271 ? -7.668 13.897 39.655 1.00 78.06 271 GLN A CA 1
ATOM 2202 C C . GLN A 1 271 ? -7.906 14.803 38.442 1.00 78.06 271 GLN A C 1
ATOM 2204 O O . GLN A 1 271 ? -7.244 14.630 37.425 1.00 78.06 271 GLN A O 1
ATOM 2209 N N . LYS A 1 272 ? -8.787 15.806 38.559 1.00 80.25 272 LYS A N 1
ATOM 2210 C CA . LYS A 1 272 ? -8.982 16.815 37.507 1.00 80.25 272 LYS A CA 1
ATOM 2211 C C . LYS A 1 272 ? -7.737 17.663 37.273 1.00 80.25 272 LYS A C 1
ATOM 2213 O O . LYS A 1 272 ? -7.389 17.889 36.125 1.00 80.25 272 LYS A O 1
ATOM 2218 N N . GLU A 1 273 ? -7.062 18.095 38.334 1.00 79.94 273 GLU A N 1
ATOM 2219 C CA . GLU A 1 273 ? -5.809 18.850 38.225 1.00 79.94 273 GLU A CA 1
ATOM 2220 C C . GLU A 1 273 ? -4.716 18.016 37.537 1.00 79.94 273 GLU A C 1
ATOM 2222 O O . GLU A 1 273 ? -4.049 18.495 36.622 1.00 79.94 273 GLU A O 1
ATOM 2227 N N . SER A 1 274 ? -4.616 16.728 37.883 1.00 86.62 274 SER A N 1
ATOM 2228 C CA . SER A 1 274 ? -3.721 15.784 37.205 1.00 86.62 274 SER A CA 1
ATOM 2229 C C . SER A 1 274 ? -4.098 15.553 35.732 1.00 86.62 274 SER A C 1
ATOM 2231 O O . SER A 1 274 ? -3.219 15.507 34.870 1.00 86.62 274 SER A O 1
ATOM 2233 N N . ASP A 1 275 ? -5.391 15.449 35.413 1.00 88.06 275 ASP A N 1
ATOM 2234 C CA . ASP A 1 275 ? -5.871 15.314 34.035 1.00 88.06 275 ASP A CA 1
ATOM 2235 C C . ASP A 1 275 ? -5.619 16.587 33.207 1.00 88.06 275 ASP A C 1
ATOM 2237 O O . ASP A 1 275 ? -5.257 16.486 32.033 1.00 88.06 275 ASP A O 1
ATOM 2241 N N . GLU A 1 276 ? -5.754 17.773 33.807 1.00 90.06 276 GLU A N 1
ATOM 2242 C CA . GLU A 1 276 ? -5.427 19.058 33.179 1.00 90.06 276 GLU A CA 1
ATOM 2243 C C . GLU A 1 276 ? -3.927 19.200 32.903 1.00 90.06 276 GLU A C 1
ATOM 2245 O O . GLU A 1 276 ? -3.535 19.666 31.833 1.00 90.06 276 GLU A O 1
ATOM 2250 N N . GLU A 1 277 ? -3.071 18.800 33.843 1.00 91.44 277 GLU A N 1
ATOM 2251 C CA . GLU A 1 277 ? -1.620 18.803 33.643 1.00 91.44 277 GLU A CA 1
ATOM 2252 C C . GLU A 1 277 ? -1.213 17.816 32.540 1.00 91.44 277 GLU A C 1
ATOM 2254 O O . GLU A 1 277 ? -0.431 18.158 31.647 1.00 91.44 277 GLU A O 1
ATOM 2259 N N . ARG A 1 278 ? -1.823 16.624 32.529 1.00 93.50 278 ARG A N 1
ATOM 2260 C CA . ARG A 1 278 ? -1.628 15.631 31.468 1.00 93.50 278 ARG A CA 1
ATOM 2261 C C . ARG A 1 278 ? -2.077 16.160 30.104 1.00 93.50 278 ARG A C 1
ATOM 2263 O O . ARG A 1 278 ? -1.382 15.934 29.117 1.00 93.50 278 ARG A O 1
ATOM 2270 N N . LEU A 1 279 ? -3.196 16.885 30.036 1.00 94.25 279 LEU A N 1
ATOM 2271 C CA . LEU A 1 279 ? -3.683 17.488 28.793 1.00 94.25 279 LEU A CA 1
ATOM 2272 C C . LEU A 1 279 ? -2.705 18.539 28.251 1.00 94.25 279 LEU A C 1
ATOM 2274 O O . LEU A 1 279 ? -2.325 18.466 27.086 1.00 94.25 279 LEU A O 1
ATOM 2278 N N . ARG A 1 280 ? -2.211 19.446 29.103 1.00 96.19 280 ARG A N 1
ATOM 2279 C CA . ARG A 1 280 ? -1.181 20.432 28.715 1.00 96.19 280 ARG A CA 1
ATOM 2280 C C . ARG A 1 280 ? 0.108 19.766 28.234 1.00 96.19 280 ARG A C 1
ATOM 2282 O O . ARG A 1 280 ? 0.810 20.305 27.380 1.00 96.19 280 ARG A O 1
ATOM 2289 N N . MET A 1 281 ? 0.452 18.611 28.802 1.00 95.19 281 MET A N 1
ATOM 2290 C CA . MET A 1 281 ? 1.607 17.832 28.365 1.00 95.19 281 MET A CA 1
ATOM 2291 C C . MET A 1 281 ? 1.403 17.280 26.949 1.00 95.19 281 MET A C 1
ATOM 2293 O O . MET A 1 281 ? 2.320 17.377 26.137 1.00 95.19 281 MET A O 1
ATOM 2297 N N . TYR A 1 282 ? 0.209 16.767 26.630 1.00 95.81 282 TYR A N 1
ATOM 2298 C CA . TYR A 1 282 ? -0.123 16.324 25.272 1.00 95.81 282 TYR A CA 1
ATOM 2299 C C . TYR A 1 282 ? -0.094 17.474 24.265 1.00 95.81 282 TYR A C 1
ATOM 2301 O O . TYR A 1 282 ? 0.546 17.336 23.232 1.00 95.81 282 TYR A O 1
ATOM 2309 N N . GLU A 1 283 ? -0.659 18.637 24.599 1.00 96.19 283 GLU A N 1
ATOM 2310 C CA . GLU A 1 283 ? -0.595 19.822 23.728 1.00 96.19 283 GLU A CA 1
ATOM 2311 C C . GLU A 1 283 ? 0.853 20.236 23.418 1.00 96.19 283 GLU A C 1
ATOM 2313 O O . GLU A 1 283 ? 1.183 20.595 22.288 1.00 96.19 283 GLU A O 1
ATOM 2318 N N . LYS A 1 284 ? 1.751 20.156 24.412 1.00 97.69 284 LYS A N 1
ATOM 2319 C CA . LYS A 1 284 ? 3.185 20.404 24.197 1.00 97.69 284 LYS A CA 1
ATOM 2320 C C . LYS A 1 284 ? 3.815 19.359 23.282 1.00 97.69 284 LYS A C 1
ATOM 2322 O O . LYS A 1 284 ? 4.623 19.731 22.436 1.00 97.69 284 LYS A O 1
ATOM 2327 N N . ILE A 1 285 ? 3.490 18.080 23.465 1.00 97.19 285 ILE A N 1
ATOM 2328 C CA . ILE A 1 285 ? 3.992 16.999 22.607 1.00 97.19 285 ILE A CA 1
ATOM 2329 C C . ILE A 1 285 ? 3.546 17.240 21.165 1.00 97.19 285 ILE A C 1
ATOM 2331 O O . ILE A 1 285 ? 4.406 17.304 20.290 1.00 97.19 285 ILE A O 1
ATOM 2335 N N . ASP A 1 286 ? 2.256 17.485 20.939 1.00 96.25 286 ASP A N 1
ATOM 2336 C CA . ASP A 1 286 ? 1.697 17.753 19.611 1.00 96.25 286 ASP A CA 1
ATOM 2337 C C . ASP A 1 286 ? 2.395 18.948 18.945 1.00 96.25 286 ASP A C 1
ATOM 2339 O O . ASP A 1 286 ? 2.852 18.858 17.803 1.00 96.25 286 ASP A O 1
ATOM 2343 N N . PHE A 1 287 ? 2.586 20.045 19.686 1.00 97.69 287 PHE A N 1
ATOM 2344 C CA . PHE A 1 287 ? 3.313 21.216 19.195 1.00 97.69 287 PHE A CA 1
ATOM 2345 C C . PHE A 1 287 ? 4.756 20.885 18.777 1.00 97.69 287 PHE A C 1
ATOM 2347 O O . PHE A 1 287 ? 5.226 21.323 17.721 1.00 97.69 287 PHE A O 1
ATOM 2354 N N . TYR A 1 288 ? 5.487 20.119 19.593 1.00 97.81 288 TYR A N 1
ATOM 2355 C CA . TYR A 1 288 ? 6.859 19.733 19.263 1.00 97.81 288 TYR A CA 1
ATOM 2356 C C . TYR A 1 288 ? 6.919 18.752 18.091 1.00 97.81 288 TYR A C 1
ATOM 2358 O O . TYR A 1 288 ? 7.811 18.878 17.252 1.00 97.81 288 TYR A O 1
ATOM 2366 N N . GLU A 1 289 ? 5.969 17.827 17.977 1.00 97.25 289 GLU A N 1
ATOM 2367 C CA . GLU A 1 289 ? 5.870 16.918 16.836 1.00 97.25 289 GLU A CA 1
ATOM 2368 C C . GLU A 1 289 ? 5.609 17.668 15.526 1.00 97.25 289 GLU A C 1
ATOM 2370 O O . GLU A 1 289 ? 6.266 17.402 14.517 1.00 97.25 289 GLU A O 1
ATOM 2375 N N . GLU A 1 290 ? 4.691 18.637 15.525 1.00 97.62 290 GLU A N 1
ATOM 2376 C CA . GLU A 1 290 ? 4.443 19.498 14.365 1.00 97.62 290 GLU A CA 1
ATOM 2377 C C . GLU A 1 290 ? 5.683 20.313 13.993 1.00 97.62 290 GLU A C 1
ATOM 2379 O O . GLU A 1 290 ? 6.044 20.428 12.814 1.00 97.62 290 GLU A O 1
ATOM 2384 N N . ARG A 1 291 ? 6.393 20.838 14.998 1.00 98.00 291 ARG A N 1
ATOM 2385 C CA . ARG A 1 291 ? 7.635 21.579 14.782 1.00 98.00 291 ARG A CA 1
ATOM 2386 C C . ARG A 1 291 ? 8.727 20.700 14.173 1.00 98.00 291 ARG A C 1
ATOM 2388 O O . ARG A 1 291 ? 9.401 21.161 13.250 1.00 98.00 291 ARG A O 1
ATOM 2395 N N . ILE A 1 292 ? 8.889 19.464 14.647 1.00 97.81 292 ILE A N 1
ATOM 2396 C CA . ILE A 1 292 ? 9.847 18.492 14.099 1.00 97.81 292 ILE A CA 1
ATOM 2397 C C . ILE A 1 292 ? 9.508 18.189 12.640 1.00 97.81 292 ILE A C 1
ATOM 2399 O O . ILE A 1 292 ? 10.363 18.380 11.780 1.00 97.81 292 ILE A O 1
ATOM 2403 N N . LYS A 1 293 ? 8.251 17.842 12.334 1.00 97.62 293 LYS A N 1
ATOM 2404 C CA . LYS A 1 293 ? 7.800 17.574 10.955 1.00 97.62 293 LYS A CA 1
ATOM 2405 C C . LYS A 1 293 ? 8.075 18.757 10.022 1.00 97.62 293 LYS A C 1
ATOM 2407 O O . LYS A 1 293 ? 8.532 18.583 8.892 1.00 97.62 293 LYS A O 1
ATOM 2412 N N . SER A 1 294 ? 7.832 19.982 10.497 1.00 97.75 294 SER A N 1
ATOM 2413 C CA . SER A 1 294 ? 8.136 21.202 9.741 1.00 97.75 294 SER A CA 1
ATOM 2414 C C . SER A 1 294 ? 9.635 21.344 9.456 1.00 97.75 294 SER A C 1
ATOM 2416 O O . SER A 1 294 ? 10.022 21.603 8.315 1.00 97.75 294 SER A O 1
ATOM 2418 N N . LEU A 1 295 ? 10.486 21.136 10.466 1.00 98.00 295 LEU A N 1
ATOM 2419 C CA . LEU A 1 295 ? 11.942 21.199 10.316 1.00 98.00 295 LEU A CA 1
ATOM 2420 C C . LEU A 1 295 ? 12.476 20.098 9.391 1.00 98.00 295 LEU A C 1
ATOM 2422 O O . LEU A 1 295 ? 13.313 20.378 8.538 1.00 98.00 295 LEU A O 1
ATOM 2426 N N . GLU A 1 296 ? 11.960 18.876 9.489 1.00 97.56 296 GLU A N 1
ATOM 2427 C CA . GLU A 1 296 ? 12.302 17.778 8.581 1.00 97.56 296 GLU A CA 1
ATOM 2428 C C . GLU A 1 296 ? 11.956 18.128 7.131 1.00 97.56 296 GLU A C 1
ATOM 2430 O O . GLU A 1 296 ? 12.784 17.966 6.233 1.00 97.56 296 GLU A O 1
ATOM 2435 N N . SER A 1 297 ? 10.772 18.700 6.891 1.00 97.44 297 SER A N 1
ATOM 2436 C CA . SER A 1 297 ? 10.376 19.162 5.558 1.00 97.44 297 SER A CA 1
ATOM 2437 C C . SER A 1 297 ? 11.288 20.283 5.035 1.00 97.44 297 SER A C 1
ATOM 2439 O O . SER A 1 297 ? 11.622 20.309 3.844 1.00 97.44 297 SER A O 1
ATOM 2441 N N . GLN A 1 298 ? 11.735 21.197 5.903 1.00 98.06 298 GLN A N 1
ATOM 2442 C CA . GLN A 1 298 ? 12.716 22.230 5.542 1.00 98.06 298 GLN A CA 1
ATOM 2443 C C . GLN A 1 298 ? 14.083 21.628 5.192 1.00 98.06 298 GLN A C 1
ATOM 2445 O O . GLN A 1 298 ? 14.701 22.027 4.208 1.00 98.06 298 GLN A O 1
ATOM 2450 N N . ILE A 1 299 ? 14.544 20.624 5.939 1.00 98.00 299 ILE A N 1
ATOM 2451 C CA . ILE A 1 299 ? 15.803 19.927 5.645 1.00 98.00 299 ILE A CA 1
ATOM 2452 C C . ILE A 1 299 ? 15.706 19.183 4.309 1.00 98.00 299 ILE A C 1
ATOM 2454 O O . ILE A 1 299 ? 16.619 19.269 3.491 1.00 98.00 299 ILE A O 1
ATOM 2458 N N . ILE A 1 300 ? 14.590 18.500 4.043 1.00 98.00 300 ILE A N 1
ATOM 2459 C CA . ILE A 1 300 ? 14.370 17.777 2.782 1.00 98.00 300 ILE A CA 1
ATOM 2460 C C . ILE A 1 300 ? 14.363 18.738 1.588 1.00 98.00 300 ILE A C 1
ATOM 2462 O O . ILE A 1 300 ? 14.959 18.440 0.552 1.00 98.00 300 ILE A O 1
ATOM 2466 N N . THR A 1 301 ? 13.681 19.878 1.703 1.00 97.12 301 THR A N 1
ATOM 2467 C CA . THR A 1 301 ? 13.638 20.889 0.632 1.00 97.12 301 THR A CA 1
ATOM 2468 C C . THR A 1 301 ? 15.010 21.516 0.404 1.00 97.12 301 THR A C 1
ATOM 2470 O O . THR A 1 301 ? 15.486 21.495 -0.729 1.00 97.12 301 THR A O 1
ATOM 2473 N N . SER A 1 302 ? 15.703 21.917 1.472 1.00 97.44 302 SER A N 1
ATOM 2474 C CA . SER A 1 302 ? 17.077 22.430 1.405 1.00 97.44 302 SER A CA 1
ATOM 2475 C C . SER A 1 302 ? 18.049 21.422 0.774 1.00 97.44 302 SER A C 1
ATOM 2477 O O . SER A 1 302 ? 18.814 21.768 -0.123 1.00 97.44 302 SER A O 1
ATOM 2479 N N . ALA A 1 303 ? 17.965 20.138 1.137 1.00 97.06 303 ALA A N 1
ATOM 2480 C CA . ALA A 1 303 ? 18.780 19.086 0.529 1.00 97.06 303 ALA A CA 1
ATOM 2481 C C . ALA A 1 303 ? 18.487 18.904 -0.972 1.00 97.06 303 ALA A C 1
ATOM 2483 O O . ALA A 1 303 ? 19.406 18.683 -1.766 1.00 97.06 303 ALA A O 1
ATOM 2484 N N . LYS A 1 304 ? 17.215 19.019 -1.383 1.00 97.38 304 LYS A N 1
ATOM 2485 C CA . LYS A 1 304 ? 16.821 18.981 -2.800 1.00 97.38 304 LYS A CA 1
ATOM 2486 C C . LYS A 1 304 ? 17.353 20.188 -3.571 1.00 97.38 304 LYS A C 1
ATOM 2488 O O . LYS A 1 304 ? 17.821 20.008 -4.695 1.00 97.38 304 LYS A O 1
ATOM 2493 N N . ASP A 1 305 ? 17.268 21.385 -3.000 1.00 97.44 305 ASP A N 1
ATOM 2494 C CA . ASP A 1 305 ? 17.778 22.612 -3.619 1.00 97.44 305 ASP A CA 1
ATOM 2495 C C . ASP A 1 305 ? 19.305 22.560 -3.747 1.00 97.44 305 ASP A C 1
ATOM 2497 O O . ASP A 1 305 ? 19.832 22.747 -4.842 1.00 97.44 305 ASP A O 1
ATOM 2501 N N . TRP A 1 306 ? 20.013 22.144 -2.692 1.00 97.44 306 TRP A N 1
ATOM 2502 C CA . TRP A 1 306 ? 21.462 21.937 -2.734 1.00 97.44 306 TRP A CA 1
ATOM 2503 C C . TRP A 1 306 ? 21.875 20.885 -3.773 1.00 97.44 306 TRP A C 1
ATOM 2505 O O . TRP A 1 306 ? 22.854 21.057 -4.501 1.00 97.44 306 TRP A O 1
ATOM 2515 N N . GLY A 1 307 ? 21.106 19.798 -3.896 1.00 97.12 307 GLY A N 1
ATOM 2516 C CA . GLY A 1 307 ? 21.292 18.803 -4.950 1.00 97.12 307 GLY A CA 1
ATOM 2517 C C . GLY A 1 307 ? 21.165 19.408 -6.351 1.00 97.12 307 GLY A C 1
ATOM 2518 O O . GLY A 1 307 ? 22.023 19.157 -7.201 1.00 97.12 307 GLY A O 1
ATOM 2519 N N . ARG A 1 308 ? 20.146 20.247 -6.581 1.00 97.00 308 ARG A N 1
ATOM 2520 C CA . ARG A 1 308 ? 19.955 20.965 -7.852 1.00 97.00 308 ARG A CA 1
ATOM 2521 C C . ARG A 1 308 ? 21.119 21.913 -8.140 1.00 97.00 308 ARG A C 1
ATOM 2523 O O . ARG A 1 308 ? 21.737 21.784 -9.197 1.00 97.00 308 ARG A O 1
ATOM 2530 N N . GLU A 1 309 ? 21.495 22.769 -7.195 1.00 97.25 309 GLU A N 1
ATOM 2531 C CA . GLU A 1 309 ? 22.631 23.692 -7.348 1.00 97.25 309 GLU A CA 1
ATOM 2532 C C . GLU A 1 309 ? 23.941 22.951 -7.638 1.00 97.25 309 GLU A C 1
ATOM 2534 O O . GLU A 1 309 ? 24.696 23.323 -8.538 1.00 97.25 309 GLU A O 1
ATOM 2539 N N . LYS A 1 310 ? 24.198 21.839 -6.939 1.00 97.50 310 LYS A N 1
ATOM 2540 C CA . LYS A 1 310 ? 25.372 20.992 -7.184 1.00 97.50 310 LYS A CA 1
ATOM 2541 C C . LYS A 1 310 ? 25.372 20.415 -8.598 1.00 97.50 310 LYS A C 1
ATOM 2543 O O . LYS A 1 310 ? 26.427 20.361 -9.236 1.00 97.50 310 LYS A O 1
ATOM 2548 N N . THR A 1 311 ? 24.224 19.960 -9.100 1.00 95.62 311 THR A N 1
ATOM 2549 C CA . THR A 1 311 ? 24.123 19.476 -10.487 1.00 95.62 311 THR A CA 1
ATOM 2550 C C . THR A 1 311 ? 24.343 20.598 -11.499 1.00 95.62 311 THR A C 1
ATOM 2552 O O . THR A 1 311 ? 25.092 20.406 -12.454 1.00 95.62 311 THR A O 1
ATOM 2555 N N . GLU A 1 312 ? 23.791 21.787 -11.256 1.00 97.06 312 GLU A N 1
ATOM 2556 C CA . GLU A 1 312 ? 23.952 22.959 -12.120 1.00 97.06 312 GLU A CA 1
ATOM 2557 C C . GLU A 1 312 ? 25.412 23.439 -12.175 1.00 97.06 312 GLU A C 1
ATOM 2559 O O . GLU A 1 312 ? 25.965 23.669 -13.251 1.00 97.06 312 GLU A O 1
ATOM 2564 N N . MET A 1 313 ? 26.077 23.519 -11.021 1.00 95.62 313 MET A N 1
ATOM 2565 C CA . MET A 1 313 ? 27.503 23.842 -10.912 1.00 95.62 313 MET A CA 1
ATOM 2566 C C . MET A 1 313 ? 28.368 22.820 -11.656 1.00 95.62 313 MET A C 1
ATOM 2568 O O . MET A 1 313 ? 29.271 23.196 -12.405 1.00 95.62 313 MET A O 1
ATOM 2572 N N . ASN A 1 314 ? 28.076 21.525 -11.511 1.00 95.50 314 ASN A N 1
ATOM 2573 C CA . ASN A 1 314 ? 28.780 20.479 -12.253 1.00 95.50 314 ASN A CA 1
ATOM 2574 C C . ASN A 1 314 ? 28.585 20.610 -13.768 1.00 95.50 314 ASN A C 1
ATOM 2576 O O . ASN A 1 314 ? 29.552 20.442 -14.513 1.00 95.50 314 ASN A O 1
ATOM 2580 N N . LEU A 1 315 ? 27.376 20.945 -14.228 1.00 95.19 315 LEU A N 1
ATOM 2581 C CA . LEU A 1 315 ? 27.107 21.217 -15.641 1.00 95.19 315 LEU A CA 1
ATOM 2582 C C . LEU A 1 315 ? 27.924 22.417 -16.138 1.00 95.19 315 LEU A C 1
ATOM 2584 O O . LEU A 1 315 ? 28.648 22.280 -17.124 1.00 95.19 315 LEU A O 1
ATOM 2588 N N . LYS A 1 316 ? 27.917 23.542 -15.408 1.00 95.56 316 LYS A N 1
ATOM 2589 C CA . LYS A 1 316 ? 28.745 24.725 -15.715 1.00 95.56 316 LYS A CA 1
ATOM 2590 C C . LYS A 1 316 ? 30.235 24.374 -15.802 1.00 95.56 316 LYS A C 1
ATOM 2592 O O . LYS A 1 316 ? 30.912 24.774 -16.748 1.00 95.56 316 LYS A O 1
ATOM 2597 N N . ILE A 1 317 ? 30.757 23.573 -14.871 1.00 93.69 317 ILE A N 1
ATOM 2598 C CA . ILE A 1 317 ? 32.154 23.106 -14.901 1.00 93.69 317 ILE A CA 1
ATOM 2599 C C . ILE A 1 317 ? 32.424 22.235 -16.135 1.00 93.69 317 ILE A C 1
ATOM 2601 O O . ILE A 1 317 ? 33.455 22.400 -16.790 1.00 93.69 317 ILE A O 1
ATOM 2605 N N . GLN A 1 318 ? 31.527 21.307 -16.476 1.00 92.00 318 GLN A N 1
ATOM 2606 C CA . GLN A 1 318 ? 31.673 20.477 -17.675 1.00 92.00 318 GLN A CA 1
ATOM 2607 C C . GLN A 1 318 ? 31.650 21.317 -18.955 1.00 92.00 318 GLN A C 1
ATOM 2609 O O . GLN A 1 318 ? 32.452 21.075 -19.857 1.00 92.00 318 GLN A O 1
ATOM 2614 N N . GLU A 1 319 ? 30.777 22.319 -19.037 1.00 90.94 319 GLU A N 1
ATOM 2615 C CA . GLU A 1 319 ? 30.736 23.261 -20.155 1.00 90.94 319 GLU A CA 1
ATOM 2616 C C . GLU A 1 319 ? 32.025 24.071 -20.273 1.00 90.94 319 GLU A C 1
ATOM 2618 O O . GLU A 1 319 ? 32.569 24.181 -21.371 1.00 90.94 319 GLU A O 1
ATOM 2623 N N . LEU A 1 320 ? 32.558 24.592 -19.163 1.00 91.06 320 LEU A N 1
ATOM 2624 C CA . LEU A 1 320 ? 33.840 25.300 -19.156 1.00 91.06 320 LEU A CA 1
ATOM 2625 C C . LEU A 1 320 ? 34.991 24.388 -19.594 1.00 91.06 320 LEU A C 1
ATOM 2627 O O . LEU A 1 320 ? 35.811 24.805 -20.407 1.00 91.06 320 LEU A O 1
ATOM 2631 N N . LYS A 1 321 ? 35.019 23.128 -19.138 1.00 85.75 321 LYS A N 1
ATOM 2632 C CA . LYS A 1 321 ? 35.995 22.118 -19.589 1.00 85.75 321 LYS A CA 1
ATOM 2633 C C . LYS A 1 321 ? 35.854 21.780 -21.076 1.00 85.75 321 LYS A C 1
ATOM 2635 O O . LYS A 1 321 ? 36.856 21.535 -21.742 1.00 85.75 321 LYS A O 1
ATOM 2640 N N . ARG A 1 322 ? 34.632 21.751 -21.621 1.00 85.62 322 ARG A N 1
ATOM 2641 C CA . ARG A 1 322 ? 34.415 21.592 -23.070 1.00 85.62 322 ARG A CA 1
ATOM 2642 C C . ARG A 1 322 ? 34.906 22.825 -23.828 1.00 85.62 322 ARG A C 1
ATOM 2644 O O . ARG A 1 322 ? 35.670 22.682 -24.773 1.00 85.62 322 ARG A O 1
ATOM 2651 N N . LYS A 1 323 ? 34.543 24.031 -23.384 1.00 82.56 323 LYS A N 1
ATOM 2652 C CA . LYS A 1 323 ? 34.974 25.300 -23.996 1.00 82.56 323 LYS A CA 1
ATOM 2653 C C . LYS A 1 323 ? 36.494 25.490 -23.946 1.00 82.56 323 LYS A C 1
ATOM 2655 O O . LYS A 1 323 ? 37.056 25.993 -24.913 1.00 82.56 323 LYS A O 1
ATOM 2660 N N . SER A 1 324 ? 37.170 25.073 -22.873 1.00 75.12 324 SER A N 1
ATOM 2661 C CA . SER A 1 324 ? 38.636 25.135 -22.781 1.00 75.12 324 SER A CA 1
ATOM 2662 C C . SER A 1 324 ? 39.332 24.133 -23.701 1.00 75.12 324 SER A C 1
ATOM 2664 O O . SER A 1 324 ? 40.371 24.465 -24.255 1.00 75.12 324 SER A O 1
ATOM 2666 N N . LYS A 1 325 ? 38.741 22.952 -23.935 1.00 70.19 325 LYS A N 1
ATOM 2667 C CA . LYS A 1 325 ? 39.215 21.995 -24.951 1.00 70.19 325 LYS A CA 1
ATOM 2668 C C . LYS A 1 325 ? 39.005 22.479 -26.391 1.00 70.19 325 LYS A C 1
ATOM 2670 O O . LYS A 1 325 ? 39.727 22.041 -27.275 1.00 70.19 325 LYS A O 1
ATOM 2675 N N . ILE A 1 326 ? 38.017 23.347 -26.626 1.00 63.34 326 ILE A N 1
ATOM 2676 C CA . ILE A 1 326 ? 37.687 23.890 -27.956 1.00 63.34 326 ILE A CA 1
ATOM 2677 C C . ILE A 1 326 ? 38.501 25.156 -28.278 1.00 63.34 326 ILE A C 1
ATOM 2679 O O . ILE A 1 326 ? 38.688 25.475 -29.450 1.00 63.34 326 ILE A O 1
ATOM 2683 N N . ARG A 1 327 ? 39.030 25.880 -27.279 1.00 52.12 327 ARG A N 1
ATOM 2684 C CA . ARG A 1 327 ? 39.981 26.970 -27.550 1.00 52.12 327 ARG A CA 1
ATOM 2685 C C . ARG A 1 327 ? 41.306 26.369 -28.038 1.00 52.12 327 ARG A C 1
ATOM 2687 O O . ARG A 1 327 ? 41.919 25.621 -27.278 1.00 52.12 327 ARG A O 1
ATOM 2694 N N . PRO A 1 328 ? 41.788 26.704 -29.250 1.00 52.66 328 PRO A N 1
ATOM 2695 C CA . PRO A 1 328 ? 43.129 26.319 -29.651 1.00 52.66 328 PRO A CA 1
ATOM 2696 C C . PRO A 1 328 ? 44.118 26.973 -28.683 1.00 52.66 328 PRO A C 1
ATOM 2698 O O . PRO A 1 328 ? 44.030 28.171 -28.401 1.00 52.66 328 PRO A O 1
ATOM 2701 N N . VAL A 1 329 ? 45.039 26.172 -28.148 1.00 54.25 329 VAL A N 1
ATOM 2702 C CA . VAL A 1 329 ? 46.193 26.660 -27.392 1.00 54.25 329 VAL A CA 1
ATOM 2703 C C . VAL A 1 329 ? 47.037 27.454 -28.384 1.00 54.25 329 VAL A C 1
ATOM 2705 O O . VAL A 1 329 ? 47.856 26.892 -29.107 1.00 54.25 329 VAL A O 1
ATOM 2708 N N . PHE A 1 330 ? 46.799 28.761 -28.474 1.00 54.16 330 PHE A N 1
ATOM 2709 C CA . PHE A 1 330 ? 47.707 29.661 -29.169 1.00 54.16 330 PHE A CA 1
ATOM 2710 C C . PHE A 1 330 ? 48.945 29.790 -28.282 1.00 54.16 330 PHE A C 1
ATOM 2712 O O . PHE A 1 330 ? 49.015 30.625 -27.383 1.00 54.16 330 PHE A O 1
ATOM 2719 N N . SER A 1 331 ? 49.882 28.863 -28.476 1.00 50.19 331 SER A N 1
ATOM 2720 C CA . SER A 1 331 ? 51.221 28.945 -27.911 1.00 50.19 331 SER A CA 1
ATOM 2721 C C . SER A 1 331 ? 51.982 29.994 -28.724 1.00 50.19 331 SER A C 1
ATOM 2723 O O . SER A 1 331 ? 52.134 29.799 -29.934 1.00 50.19 331 SER A O 1
ATOM 2725 N N . PRO A 1 332 ? 52.443 31.114 -28.137 1.00 53.72 332 PRO A N 1
ATOM 2726 C CA . PRO A 1 332 ? 53.268 32.068 -28.857 1.00 53.72 332 PRO A CA 1
ATOM 2727 C C . PRO A 1 332 ? 54.665 31.460 -29.006 1.00 53.72 332 PRO A C 1
ATOM 2729 O O . PRO A 1 332 ? 55.552 31.657 -28.177 1.00 53.72 332 PRO A O 1
ATOM 2732 N N . HIS A 1 333 ? 54.860 30.665 -30.056 1.00 43.44 333 HIS A N 1
ATOM 2733 C CA . HIS A 1 333 ? 56.198 30.322 -30.507 1.00 43.44 333 HIS A CA 1
ATOM 2734 C C . HIS A 1 333 ? 56.814 31.541 -31.182 1.00 43.44 333 HIS A C 1
ATOM 2736 O O . HIS A 1 333 ? 56.310 32.056 -32.178 1.00 43.44 333 HIS A O 1
ATOM 2742 N N . HIS A 1 334 ? 57.915 31.984 -30.578 1.00 56.78 334 HIS A N 1
ATOM 2743 C CA . HIS A 1 334 ? 58.888 32.886 -31.161 1.00 56.78 334 HIS A CA 1
ATOM 2744 C C . HIS A 1 334 ? 59.167 32.510 -32.618 1.00 56.78 334 HIS A C 1
ATOM 2746 O O . HIS A 1 334 ? 59.512 31.363 -32.913 1.00 56.78 334 HIS A O 1
ATOM 2752 N N . ARG A 1 335 ? 59.130 33.499 -33.509 1.00 43.84 335 ARG A N 1
ATOM 2753 C CA . ARG A 1 335 ? 59.936 33.450 -34.722 1.00 43.84 335 ARG A CA 1
ATOM 2754 C C . ARG A 1 335 ? 60.498 34.838 -35.008 1.00 43.84 335 ARG A C 1
ATOM 2756 O O . ARG A 1 335 ? 59.763 35.811 -35.130 1.00 43.84 335 ARG A O 1
ATOM 2763 N N . PHE A 1 336 ? 61.824 34.856 -35.004 1.00 53.41 336 PHE A N 1
ATOM 2764 C CA . PHE A 1 336 ? 62.722 35.900 -35.466 1.00 53.41 336 PHE A CA 1
ATOM 2765 C C . PHE A 1 336 ? 62.449 36.313 -36.924 1.00 53.41 336 PHE A C 1
ATOM 2767 O O . PHE A 1 336 ? 61.786 35.581 -37.658 1.00 53.41 336 PHE A O 1
ATOM 2774 N N . GLU A 1 337 ? 63.111 37.416 -37.299 1.00 46.22 337 GLU A N 1
ATOM 2775 C CA . GLU A 1 337 ? 63.344 38.012 -38.631 1.00 46.22 337 GLU A CA 1
ATOM 2776 C C . GLU A 1 337 ? 62.376 39.157 -38.988 1.00 46.22 337 GLU A C 1
ATOM 2778 O O . GLU A 1 337 ? 61.163 38.979 -38.986 1.00 46.22 337 GLU A O 1
ATOM 2783 N N . LYS A 1 338 ? 62.837 40.381 -39.282 1.00 47.09 338 LYS A N 1
ATOM 2784 C CA . LYS A 1 338 ? 64.126 40.847 -39.831 1.00 47.09 338 LYS A CA 1
ATOM 2785 C C . LYS A 1 338 ? 64.666 42.088 -39.130 1.00 47.09 338 LYS A C 1
ATOM 2787 O O . LYS A 1 338 ? 63.833 42.886 -38.647 1.00 47.09 338 LYS A O 1
#

Mean predicted aligned error: 23.92 Å

Organism: NCBI:txid2664684

Foldseek 3Di:
DDDDDDDDDDPPVVVPPDPDPPDDDDPCPVVVVPPPCVVVPDDDDPDDDDDDDDDDDDDPDDPPPPVVVVVVVVVVVVVVVVVVVVVVVVVVVVVVVVVVVVVVVVVVVVVVVVVVLVVVVVVLPDDPVVVVPDDPVNVVVSVVSVVVVVVVVVVVVVVVVVVVVVVVVVVVVVVVVVVVVVVVVVVVVVVVVVVVVVVVVVVVVVVVVVVVVVVVVVVVVVVVVVVVCVVDDDDDDVCPVVVVVVVVVVVVVVVVVVVVVVVVVVVVVVVVVVVVVVVVVVVVVVVVVVVVVVVVVVVVVVVVVVVVVVVVVVVVVVVVVVVVVVDPPPDPDDDDDD